Protein AF-A0A1G2R180-F1 (afdb_monomer_lite)

Foldseek 3Di:
DDLLVLLVPWQAEEEEEAQPHDPVLVLLSLLLQLLCVVVVGNYDYDYDDPPDPPPDDPPDPDDDDDDDDPPCVVFFPDWDWDDDPPDIDIDTDGDPDDADPVNVVVVSVVDDPHSAYEYEPNGDDPDPHHHSVVNLVSSLVVQLPDPQLLSNLLSVLSVAWAAFPVQLETEGEEELVSCVSSVHDPVSVVVSVVSSCVRVHLAGKYKYWYDNHPPGWIKMKIAHPDVVVVVVVCVVFPFDDDVRITIGTHNDDCVVVCCVVGRVD

Sequence (265 aa):
MTIQERVQSSQSILILVAPNAQEPEIRLAFSLLALLQKLNKQARVDYQKPPAPNQSSAIPTGKTFLVTLRGVAPWISKVHYEKDERDLKLYFSIQKGEISPQDISFQIQNQDQTDLVITTPGAIADSEAIPAQQTRDVLLQTLSQHTDPSARLLALAISKLEYSISYDLYAALLTPQDFQVSNSNAKTALRVMENLKKAFGDQTSYLLTYQTNPLSQHSGLLWSANNALILKIKHIQQGTQKGNWLLFQTAFPIYEQLRSSLLLS

Radius of gyration: 22.38 Å; chains: 1; bounding box: 61×36×58 Å

Organism: NCBI:txid1802450

pLDDT: mean 83.96, std 16.52, range [37.53, 98.5]

Structure (mmCIF, N/CA/C/O backbone):
data_AF-A0A1G2R180-F1
#
_entry.id   AF-A0A1G2R180-F1
#
loop_
_atom_site.group_PDB
_atom_site.id
_atom_site.type_symbol
_atom_site.label_atom_id
_atom_site.label_alt_id
_atom_site.label_comp_id
_atom_site.label_asym_id
_atom_site.label_entity_id
_atom_site.label_seq_id
_atom_site.pdbx_PDB_ins_code
_atom_site.Cartn_x
_atom_site.Cartn_y
_atom_site.Cartn_z
_atom_site.occupancy
_atom_site.B_iso_or_equiv
_atom_site.auth_seq_id
_atom_site.auth_comp_id
_atom_site.auth_asym_id
_atom_site.auth_atom_id
_atom_site.pdbx_PDB_model_num
ATOM 1 N N . MET A 1 1 ? 4.015 9.976 26.673 1.00 72.44 1 MET A N 1
ATOM 2 C CA . MET A 1 1 ? 4.460 9.010 25.652 1.00 72.44 1 MET A CA 1
ATOM 3 C C . MET A 1 1 ? 4.237 9.635 24.284 1.00 72.44 1 MET A C 1
ATOM 5 O O . MET A 1 1 ? 3.144 10.136 24.038 1.00 72.44 1 MET A O 1
ATOM 9 N N . THR A 1 2 ? 5.261 9.700 23.439 1.00 90.75 2 THR A N 1
ATOM 10 C CA . THR A 1 2 ? 5.162 10.269 22.084 1.00 90.75 2 THR A CA 1
ATOM 11 C C . THR A 1 2 ? 4.387 9.332 21.148 1.00 90.75 2 THR A C 1
ATOM 13 O O . THR A 1 2 ? 4.237 8.144 21.429 1.00 90.75 2 THR A O 1
ATOM 16 N N . ILE A 1 3 ? 3.895 9.835 20.008 1.00 90.19 3 ILE A N 1
ATOM 17 C CA . ILE A 1 3 ? 3.229 8.989 18.995 1.00 90.19 3 ILE A CA 1
ATOM 18 C C . ILE A 1 3 ? 4.175 7.892 18.499 1.00 90.19 3 ILE A C 1
ATOM 20 O O . ILE A 1 3 ? 3.763 6.745 18.344 1.00 90.19 3 ILE A O 1
ATOM 24 N N . GLN A 1 4 ? 5.451 8.230 18.307 1.00 91.69 4 GLN A N 1
ATOM 25 C CA . GLN A 1 4 ? 6.479 7.276 17.909 1.00 91.69 4 GLN A CA 1
ATOM 26 C C . GLN A 1 4 ? 6.619 6.135 18.917 1.00 91.69 4 GLN A C 1
ATOM 28 O O . GLN A 1 4 ? 6.553 4.974 18.519 1.00 91.69 4 GLN A O 1
ATOM 33 N N . GLU A 1 5 ? 6.746 6.448 20.207 1.00 92.12 5 GLU A N 1
ATOM 34 C CA . GLU A 1 5 ? 6.828 5.437 21.266 1.00 92.12 5 GLU A CA 1
ATOM 35 C C . GLU A 1 5 ? 5.597 4.527 21.262 1.00 92.12 5 GLU A C 1
ATOM 37 O O . GLU A 1 5 ? 5.743 3.308 21.301 1.00 92.12 5 GLU A O 1
ATOM 42 N N . ARG A 1 6 ? 4.393 5.105 21.143 1.00 92.38 6 ARG A N 1
ATOM 43 C CA . ARG A 1 6 ? 3.130 4.349 21.121 1.00 92.38 6 ARG A CA 1
ATOM 44 C C . ARG A 1 6 ? 3.058 3.384 19.939 1.00 92.38 6 ARG A C 1
ATOM 46 O O . ARG A 1 6 ? 2.708 2.220 20.114 1.00 92.38 6 ARG A O 1
ATOM 53 N N . VAL A 1 7 ? 3.402 3.840 18.735 1.00 92.94 7 VAL A N 1
ATOM 54 C CA . VAL A 1 7 ? 3.403 2.993 17.528 1.00 92.94 7 VAL A CA 1
ATOM 55 C C . VAL A 1 7 ? 4.465 1.893 17.626 1.00 92.94 7 VAL A C 1
ATOM 57 O O . VAL A 1 7 ? 4.224 0.757 17.215 1.00 92.94 7 VAL A O 1
ATOM 60 N N . GLN A 1 8 ? 5.637 2.200 18.188 1.00 91.56 8 GLN A N 1
ATOM 61 C CA . GLN A 1 8 ? 6.717 1.228 18.352 1.00 91.56 8 GLN A CA 1
ATOM 62 C C . GLN A 1 8 ? 6.374 0.143 19.380 1.00 91.56 8 GLN A C 1
ATOM 64 O O . GLN A 1 8 ? 6.625 -1.033 19.099 1.00 91.56 8 GLN A O 1
ATOM 69 N N . SER A 1 9 ? 5.769 0.506 20.515 1.00 92.75 9 SER A N 1
ATOM 70 C CA . SER A 1 9 ? 5.433 -0.426 21.600 1.00 92.75 9 SER A CA 1
ATOM 71 C C . SER A 1 9 ? 4.223 -1.320 21.308 1.00 92.75 9 SER A C 1
ATOM 73 O O . SER A 1 9 ? 4.136 -2.413 21.856 1.00 92.75 9 SER A O 1
ATOM 75 N N . SER A 1 10 ? 3.302 -0.881 20.447 1.00 93.44 10 SER A N 1
ATOM 76 C CA . SER A 1 10 ? 2.044 -1.592 20.150 1.00 93.44 10 SER A CA 1
ATOM 77 C C . SER A 1 10 ? 2.249 -2.718 19.143 1.00 93.44 10 SER A C 1
ATOM 79 O O . SER A 1 10 ? 3.010 -2.529 18.200 1.00 93.44 10 SER A O 1
ATOM 81 N N . GLN A 1 11 ? 1.579 -3.863 19.272 1.00 93.00 11 GLN A N 1
ATOM 82 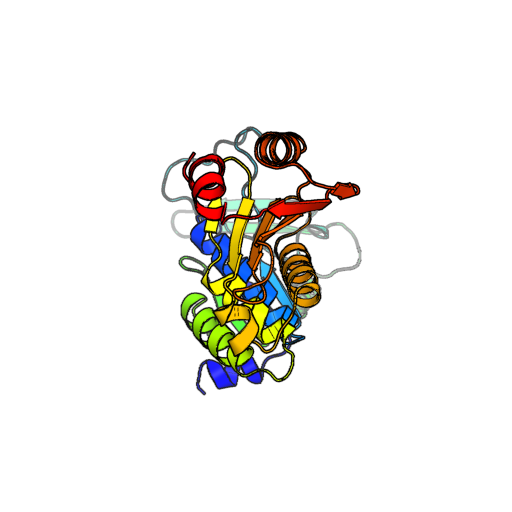C CA . GLN A 1 11 ? 1.648 -4.957 18.290 1.00 93.00 11 GLN A CA 1
ATOM 83 C C . GLN A 1 11 ? 0.344 -5.131 17.520 1.00 93.00 11 GLN A C 1
ATOM 85 O O . GLN A 1 11 ? 0.384 -5.276 16.296 1.00 93.00 11 GLN A O 1
ATOM 90 N N . SER A 1 12 ? -0.786 -5.046 18.214 1.00 93.31 12 SER A N 1
ATOM 91 C CA . SER A 1 12 ? -2.125 -5.154 17.643 1.00 93.31 12 SER A CA 1
ATOM 92 C C . SER A 1 12 ? -2.730 -3.770 17.450 1.00 93.31 12 SER A C 1
ATOM 94 O O . SER A 1 12 ? -2.928 -3.028 18.412 1.00 93.31 12 SER A O 1
ATOM 96 N N . ILE A 1 13 ? -2.995 -3.392 16.199 1.00 94.38 13 ILE A N 1
ATOM 97 C CA . ILE A 1 13 ? -3.349 -2.015 15.838 1.00 94.38 13 ILE A CA 1
ATOM 98 C C . ILE A 1 13 ? -4.633 -1.992 15.007 1.00 94.38 13 ILE A C 1
ATOM 100 O O . ILE A 1 13 ? -4.727 -2.627 13.954 1.00 94.38 13 ILE A O 1
ATOM 104 N N . LEU A 1 14 ? -5.613 -1.211 15.452 1.00 93.12 14 LEU A N 1
ATOM 105 C CA . LEU A 1 14 ? -6.868 -0.988 14.739 1.00 93.12 14 LEU A CA 1
ATOM 106 C C . LEU A 1 14 ? -6.848 0.381 14.062 1.00 93.12 14 LEU A C 1
ATOM 108 O O . LEU A 1 14 ? -6.666 1.399 14.724 1.00 93.12 14 LEU A O 1
ATOM 112 N N . ILE A 1 15 ? -7.071 0.412 12.750 1.00 94.56 15 ILE A N 1
ATOM 113 C CA . ILE A 1 15 ? -7.248 1.653 11.993 1.00 94.56 15 ILE A CA 1
ATOM 114 C C . ILE A 1 15 ? -8.742 1.847 11.749 1.00 94.56 15 ILE A C 1
ATOM 116 O O . ILE A 1 15 ? -9.345 1.097 10.986 1.00 94.56 15 ILE A O 1
ATOM 120 N N . LEU A 1 16 ? -9.335 2.848 12.388 1.00 90.31 16 LEU A N 1
ATOM 121 C CA . LEU A 1 16 ? -10.745 3.185 12.246 1.00 90.31 16 LEU A CA 1
ATOM 122 C C . LEU A 1 16 ? -10.958 4.166 11.093 1.00 90.31 16 LEU A C 1
ATOM 124 O O . LEU A 1 16 ? -10.383 5.266 11.056 1.00 90.31 16 LEU A O 1
ATOM 128 N N . VAL A 1 17 ? -11.822 3.763 10.164 1.00 88.56 17 VAL A N 1
ATOM 129 C CA . VAL A 1 17 ? -12.247 4.580 9.030 1.00 88.56 17 VAL A CA 1
ATOM 130 C C . VAL A 1 17 ? -13.661 5.093 9.267 1.00 88.56 17 VAL A C 1
ATOM 132 O O . VAL A 1 17 ? -14.535 4.343 9.697 1.00 88.56 17 VAL A O 1
ATOM 135 N N . ALA A 1 18 ? -13.889 6.384 9.020 1.00 83.88 18 ALA A N 1
ATOM 136 C CA . ALA A 1 18 ? -15.222 6.964 9.153 1.00 83.88 18 ALA A CA 1
ATOM 137 C C . ALA A 1 18 ? -16.215 6.274 8.188 1.00 83.88 18 ALA A C 1
ATOM 139 O O . ALA A 1 18 ? -15.848 6.002 7.043 1.00 83.88 18 ALA A O 1
ATOM 140 N N . PRO A 1 19 ? -17.485 6.043 8.575 1.00 75.12 19 PRO A N 1
ATOM 141 C CA . PRO A 1 19 ? -18.479 5.423 7.688 1.00 75.12 19 PRO A CA 1
ATOM 142 C C . PRO A 1 19 ? -18.717 6.179 6.370 1.00 75.12 19 PRO A C 1
ATOM 144 O O . PRO A 1 19 ? -19.093 5.588 5.363 1.00 75.12 19 PRO A O 1
ATOM 147 N N . ASN A 1 20 ? -18.498 7.494 6.375 1.00 78.44 20 ASN A N 1
ATOM 148 C CA . ASN A 1 20 ? -18.626 8.403 5.235 1.00 78.44 20 ASN A CA 1
ATOM 149 C C . ASN A 1 20 ? -17.263 8.919 4.730 1.00 78.44 20 ASN A C 1
ATOM 151 O O . ASN A 1 20 ? -17.208 9.974 4.087 1.00 78.44 20 ASN A O 1
ATOM 155 N N . ALA A 1 21 ? -16.177 8.207 5.053 1.00 82.62 21 ALA A N 1
ATOM 156 C CA . ALA A 1 21 ? -14.829 8.528 4.603 1.00 82.62 21 ALA A 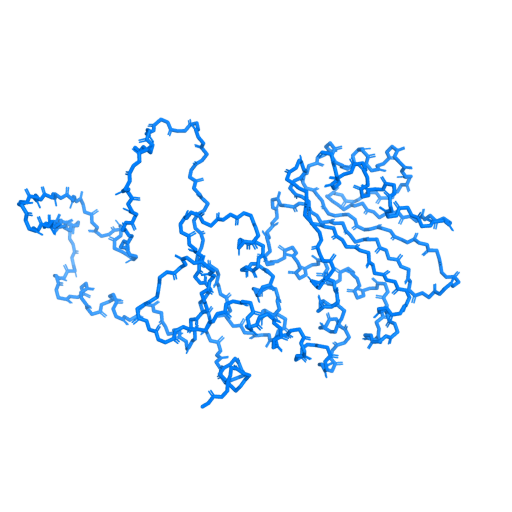CA 1
ATOM 157 C C . ALA A 1 21 ? -14.788 8.703 3.082 1.00 82.62 21 ALA A C 1
ATOM 159 O O . ALA A 1 21 ? -15.357 7.899 2.339 1.00 82.62 21 ALA A O 1
ATOM 160 N N . GLN A 1 22 ? -14.119 9.760 2.629 1.00 86.00 22 GLN A N 1
ATOM 161 C CA . GLN A 1 22 ? -13.861 9.956 1.214 1.00 86.00 22 GLN A CA 1
ATOM 162 C C . GLN A 1 22 ? -12.648 9.108 0.805 1.00 86.00 22 GLN A C 1
ATOM 164 O O . GLN A 1 22 ? -11.937 8.521 1.629 1.00 86.00 22 GLN A O 1
ATOM 169 N N . GLU A 1 23 ? -12.402 9.032 -0.502 1.00 85.25 23 GLU A N 1
ATOM 170 C CA . GLU A 1 23 ? -11.262 8.293 -1.044 1.00 85.25 23 GLU A CA 1
ATOM 171 C C . GLU A 1 23 ? -9.920 8.646 -0.363 1.00 85.25 23 GLU A C 1
ATOM 173 O O . GLU A 1 23 ? -9.185 7.729 -0.004 1.00 85.25 23 GLU A O 1
ATOM 178 N N . PRO A 1 24 ? -9.564 9.920 -0.096 1.00 90.38 24 PRO A N 1
ATOM 179 C CA . PRO A 1 24 ? -8.318 10.252 0.599 1.00 90.38 24 PRO A CA 1
ATOM 180 C C . PRO A 1 24 ? -8.150 9.597 1.976 1.00 90.38 24 PRO A C 1
ATOM 182 O O . PRO A 1 24 ? -7.051 9.134 2.289 1.00 90.38 24 PRO A O 1
ATOM 185 N N . GLU A 1 25 ? -9.204 9.521 2.788 1.00 91.06 25 GLU A N 1
ATOM 186 C CA . GLU A 1 25 ? -9.152 8.897 4.112 1.00 91.06 25 GLU A CA 1
ATOM 187 C C . GLU A 1 25 ? -9.024 7.375 4.013 1.00 91.06 25 GLU A C 1
ATOM 189 O O . GLU A 1 25 ? -8.242 6.772 4.754 1.00 91.06 25 GLU A O 1
ATOM 194 N N . ILE A 1 26 ? -9.727 6.757 3.058 1.00 89.31 26 ILE A N 1
ATOM 195 C CA . ILE A 1 26 ? -9.618 5.319 2.778 1.00 89.31 26 ILE A CA 1
ATOM 196 C C . ILE A 1 26 ? -8.182 4.988 2.348 1.00 89.31 26 ILE A C 1
ATOM 198 O O . ILE A 1 26 ? -7.541 4.098 2.913 1.00 89.31 26 ILE A O 1
ATOM 202 N N . ARG A 1 27 ? -7.620 5.767 1.413 1.00 91.31 27 ARG A N 1
ATOM 203 C CA . ARG A 1 27 ? -6.223 5.625 0.969 1.00 91.31 27 ARG A CA 1
ATOM 204 C C . ARG A 1 27 ? -5.235 5.771 2.116 1.00 91.31 27 ARG A C 1
ATOM 206 O O . ARG A 1 27 ? -4.260 5.019 2.180 1.00 91.31 27 ARG A O 1
ATOM 213 N N . LEU A 1 28 ? -5.459 6.736 3.005 1.00 95.50 28 LEU A N 1
ATOM 214 C CA . LEU A 1 28 ? -4.616 6.948 4.175 1.00 95.50 28 LEU A CA 1
ATOM 215 C C . LEU A 1 28 ? -4.630 5.712 5.085 1.00 95.50 28 LEU A C 1
ATOM 217 O O . LEU A 1 28 ? -3.564 5.248 5.485 1.00 95.50 28 LEU A O 1
ATOM 221 N N . ALA A 1 29 ? -5.802 5.131 5.346 1.00 95.62 29 ALA A N 1
ATOM 222 C CA . ALA A 1 29 ? -5.930 3.929 6.166 1.00 95.62 29 ALA A CA 1
ATOM 223 C C . ALA A 1 29 ? -5.184 2.722 5.573 1.00 95.62 29 ALA A C 1
ATOM 225 O O . ALA A 1 29 ? -4.398 2.078 6.267 1.00 95.62 29 ALA A O 1
ATOM 226 N N . PHE A 1 30 ? -5.352 2.445 4.279 1.00 94.88 30 PHE A N 1
ATOM 227 C CA . PHE A 1 30 ? -4.654 1.327 3.634 1.00 94.88 30 PHE A CA 1
ATOM 228 C C . PHE A 1 30 ? -3.150 1.575 3.448 1.00 94.88 30 PHE A C 1
ATOM 230 O O . PHE A 1 30 ? -2.348 0.643 3.536 1.00 94.88 30 PHE A O 1
ATOM 237 N N . SER A 1 31 ? -2.733 2.837 3.304 1.00 96.94 31 SER A N 1
ATOM 238 C CA . SER A 1 31 ? -1.313 3.209 3.350 1.00 96.94 31 SER A CA 1
ATOM 239 C C . SER A 1 31 ? -0.703 2.889 4.715 1.00 96.94 31 SER A C 1
ATOM 241 O O . SER A 1 31 ? 0.368 2.291 4.788 1.00 96.94 31 SER A O 1
ATOM 243 N N . LEU A 1 32 ? -1.394 3.234 5.807 1.00 97.94 32 LEU A N 1
ATOM 244 C CA . LEU A 1 32 ? -0.969 2.877 7.162 1.00 97.94 32 LEU A CA 1
ATOM 245 C C . LEU A 1 32 ? -0.903 1.363 7.346 1.00 97.94 32 LEU A C 1
ATOM 247 O O . LEU A 1 32 ? 0.082 0.868 7.889 1.00 97.94 32 LEU A O 1
A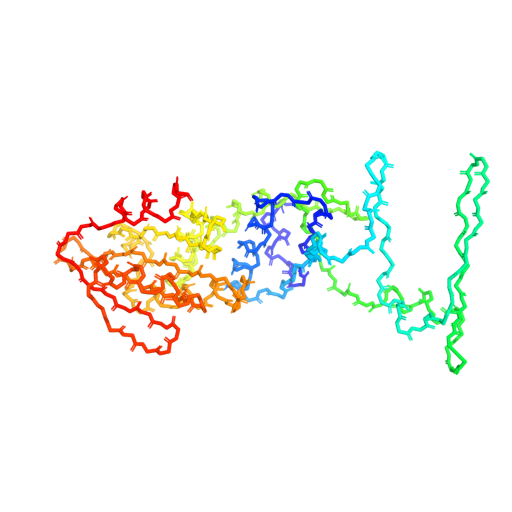TOM 251 N N . LEU A 1 33 ? -1.903 0.628 6.852 1.00 97.44 33 LEU A N 1
ATOM 252 C CA . LEU A 1 33 ? -1.915 -0.831 6.901 1.00 97.44 33 LEU A CA 1
ATOM 253 C C . LEU A 1 33 ? -0.659 -1.421 6.249 1.00 97.44 33 LEU A C 1
ATOM 255 O O . LEU A 1 33 ? 0.018 -2.238 6.870 1.00 97.44 33 LEU A O 1
ATOM 259 N N . ALA A 1 34 ? -0.306 -0.969 5.043 1.00 97.56 34 ALA A N 1
ATOM 260 C CA . ALA A 1 34 ? 0.887 -1.431 4.336 1.00 97.56 34 ALA A CA 1
ATOM 261 C C . ALA A 1 34 ? 2.183 -1.142 5.117 1.00 97.56 34 ALA A C 1
ATOM 263 O O . ALA A 1 34 ? 3.040 -2.019 5.248 1.00 97.56 34 ALA A O 1
ATOM 264 N N . LEU A 1 35 ? 2.324 0.071 5.665 1.00 98.25 35 LEU A N 1
ATOM 265 C CA . LEU A 1 35 ? 3.496 0.471 6.453 1.00 98.25 35 LEU A CA 1
ATOM 266 C C . LEU A 1 35 ? 3.607 -0.347 7.755 1.00 98.25 35 LEU A C 1
ATOM 268 O O . LEU A 1 35 ? 4.683 -0.837 8.095 1.00 98.25 35 LEU A O 1
ATOM 272 N N . LEU A 1 36 ? 2.496 -0.546 8.465 1.00 98.06 36 LEU A N 1
ATOM 273 C CA . LEU A 1 36 ? 2.450 -1.304 9.718 1.00 98.06 36 LEU A CA 1
ATOM 274 C C . LEU A 1 36 ? 2.725 -2.794 9.502 1.00 98.06 36 LEU A C 1
ATOM 276 O O . LEU A 1 36 ? 3.540 -3.379 10.216 1.00 98.06 36 LEU A O 1
ATOM 280 N N . GLN A 1 37 ? 2.119 -3.397 8.478 1.00 96.62 37 GLN A N 1
ATOM 281 C CA . GLN A 1 37 ? 2.407 -4.780 8.095 1.00 96.62 37 GLN A CA 1
ATOM 282 C C . GLN A 1 37 ? 3.880 -4.959 7.725 1.00 96.62 37 GLN A C 1
ATOM 284 O O . GLN A 1 37 ? 4.470 -5.993 8.040 1.00 96.62 37 GLN A O 1
ATOM 289 N N . LYS A 1 38 ? 4.503 -3.948 7.102 1.00 96.81 38 LYS A N 1
ATOM 290 C CA . LYS A 1 38 ? 5.930 -3.994 6.775 1.00 96.81 38 LYS A CA 1
ATOM 291 C C . LYS A 1 38 ? 6.833 -3.997 8.011 1.00 96.81 38 LYS A C 1
ATOM 293 O O . LYS A 1 38 ? 7.916 -4.575 7.959 1.00 96.81 38 LYS A O 1
ATOM 298 N N . LEU A 1 39 ? 6.369 -3.413 9.114 1.00 96.38 39 LEU A N 1
ATOM 299 C CA . LEU A 1 39 ? 6.999 -3.476 10.437 1.00 96.38 39 LEU A CA 1
ATOM 300 C C . LEU A 1 39 ? 6.602 -4.730 11.238 1.00 96.38 39 LEU A C 1
ATOM 302 O O . LEU A 1 39 ? 6.883 -4.803 12.432 1.00 96.38 39 LEU A O 1
ATOM 306 N N . ASN A 1 40 ? 5.956 -5.713 10.600 1.00 95.69 40 ASN A N 1
ATOM 307 C CA . ASN A 1 40 ? 5.446 -6.939 11.221 1.00 95.69 40 ASN A CA 1
ATOM 308 C C . ASN A 1 40 ? 4.413 -6.699 12.340 1.00 95.69 40 ASN A C 1
ATOM 310 O O . ASN A 1 40 ? 4.262 -7.540 13.223 1.00 95.69 40 ASN A O 1
ATOM 314 N N . LYS A 1 41 ? 3.690 -5.572 12.304 1.00 94.62 41 LYS A N 1
ATOM 315 C CA . LYS A 1 41 ? 2.577 -5.296 13.224 1.00 94.62 41 LYS A CA 1
ATOM 316 C C . LYS A 1 41 ? 1.310 -6.028 12.773 1.00 94.62 41 LYS A C 1
ATOM 318 O O . LYS A 1 41 ? 1.047 -6.149 11.573 1.00 94.62 41 LYS A O 1
ATOM 323 N N . GLN A 1 42 ? 0.489 -6.451 13.731 1.00 94.00 42 GLN A N 1
ATOM 324 C CA . GLN A 1 42 ? -0.843 -7.008 13.492 1.00 94.00 42 GLN A CA 1
ATOM 325 C C . GLN A 1 42 ? -1.846 -5.863 13.331 1.00 94.00 42 GLN A C 1
ATOM 327 O O . GLN A 1 42 ? -2.595 -5.517 14.241 1.00 94.00 42 GLN A O 1
ATOM 332 N N . ALA A 1 43 ? -1.807 -5.221 12.165 1.00 93.56 43 ALA A N 1
ATOM 333 C CA . ALA A 1 43 ? -2.700 -4.120 11.837 1.00 93.56 43 ALA A CA 1
ATOM 334 C C . ALA A 1 43 ? -3.903 -4.593 11.015 1.00 93.56 43 ALA A C 1
ATOM 336 O O . ALA A 1 43 ? -3.763 -5.431 10.119 1.00 93.56 43 ALA A O 1
ATOM 337 N N . ARG A 1 44 ? -5.071 -4.005 11.280 1.00 93.19 44 ARG A N 1
ATOM 338 C CA . ARG A 1 44 ? -6.287 -4.188 10.477 1.00 93.19 44 ARG A CA 1
ATOM 339 C C . ARG A 1 44 ? -7.020 -2.866 10.290 1.00 93.19 44 ARG A C 1
ATOM 341 O O . ARG A 1 44 ? -6.966 -1.989 11.152 1.00 93.19 44 ARG A O 1
ATOM 348 N N . VAL A 1 45 ? -7.697 -2.741 9.155 1.00 91.19 45 VAL A N 1
ATOM 349 C CA . VAL A 1 45 ? -8.522 -1.579 8.821 1.00 91.19 45 VAL A CA 1
ATOM 350 C C . VAL A 1 45 ? -9.974 -1.940 9.059 1.00 91.19 45 VAL A C 1
ATOM 352 O O . VAL A 1 45 ? -10.471 -2.926 8.518 1.00 91.19 45 VAL A O 1
ATOM 355 N N . ASP A 1 46 ? -10.645 -1.125 9.856 1.00 88.00 46 ASP A N 1
ATOM 356 C CA . ASP A 1 46 ? -12.081 -1.187 10.026 1.00 88.00 46 ASP A CA 1
ATOM 357 C C . ASP A 1 46 ? -12.749 -0.246 9.041 1.00 88.00 46 ASP A C 1
ATOM 359 O O . ASP A 1 46 ? -12.914 0.952 9.284 1.00 88.00 46 ASP A O 1
ATOM 363 N N . TYR A 1 47 ? -13.049 -0.804 7.878 1.00 81.62 47 TYR A N 1
ATOM 364 C CA . TYR A 1 47 ? -13.731 -0.103 6.814 1.00 81.62 47 TYR A CA 1
ATOM 365 C C . TYR A 1 47 ? -14.754 -1.038 6.192 1.00 81.62 47 TYR A C 1
ATOM 367 O O . TYR A 1 47 ? -14.416 -2.092 5.652 1.00 81.62 47 TYR A O 1
ATOM 375 N N . GLN A 1 48 ? -16.014 -0.629 6.249 1.00 63.91 48 GLN A N 1
ATOM 376 C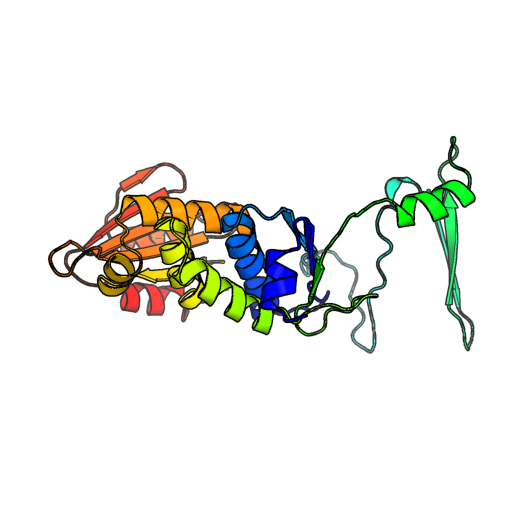 CA . GLN A 1 48 ? -17.066 -1.231 5.452 1.00 63.91 48 GLN A CA 1
ATOM 377 C C . GLN A 1 48 ? -17.324 -0.298 4.281 1.00 63.91 48 GLN A C 1
ATOM 379 O O . GLN A 1 48 ? -17.808 0.818 4.469 1.00 63.91 48 GLN A O 1
ATOM 384 N N . LYS A 1 49 ? -16.980 -0.750 3.071 1.00 59.00 49 LYS A N 1
ATOM 385 C CA . LYS A 1 49 ? -17.344 -0.027 1.854 1.00 59.00 49 LYS A CA 1
ATOM 386 C C . LYS A 1 49 ? -18.866 0.141 1.857 1.00 59.00 49 LYS A C 1
ATOM 388 O O . LYS A 1 49 ? -19.556 -0.877 1.968 1.00 59.00 49 LYS A O 1
ATOM 393 N N . PRO A 1 50 ? -19.397 1.375 1.767 1.00 50.88 50 PRO A N 1
ATOM 394 C CA . PRO A 1 50 ? -20.834 1.574 1.695 1.00 50.88 50 PRO A CA 1
ATOM 395 C C . PRO A 1 50 ? -21.400 0.719 0.555 1.00 50.88 50 PRO A C 1
ATOM 397 O O . PRO A 1 50 ? -20.754 0.628 -0.499 1.00 50.88 50 PRO A O 1
ATOM 400 N N . PRO A 1 51 ? -22.560 0.063 0.737 1.00 41.56 51 PRO A N 1
ATOM 401 C CA . PRO A 1 51 ? -23.179 -0.686 -0.345 1.00 41.56 51 PRO A CA 1
ATOM 402 C C . PRO A 1 51 ? -23.329 0.228 -1.566 1.00 41.56 51 PRO A C 1
ATOM 404 O O . PRO A 1 51 ? -23.704 1.396 -1.441 1.00 41.56 51 PRO A O 1
ATOM 407 N N . ALA A 1 52 ? -22.986 -0.294 -2.747 1.00 40.22 52 ALA A N 1
ATOM 408 C CA . ALA A 1 52 ? -23.121 0.449 -3.994 1.00 40.22 52 ALA A CA 1
ATOM 409 C C . ALA A 1 52 ? -24.567 0.976 -4.131 1.00 40.22 52 ALA A C 1
ATOM 411 O O . ALA A 1 52 ? -25.490 0.270 -3.712 1.00 40.22 52 ALA A O 1
ATOM 412 N N . PRO A 1 53 ? -24.797 2.146 -4.762 1.00 42.84 53 PRO A N 1
ATOM 413 C CA . PRO A 1 53 ? -26.122 2.776 -4.855 1.00 42.84 53 PRO A CA 1
ATOM 414 C C . PRO A 1 53 ? -27.238 1.935 -5.515 1.00 42.84 53 PRO A C 1
ATOM 416 O O . PRO A 1 53 ? -28.365 2.404 -5.626 1.00 42.84 53 PRO A O 1
ATOM 419 N N . ASN A 1 54 ? -26.963 0.697 -5.934 1.00 39.03 54 ASN A N 1
ATOM 420 C CA . ASN A 1 54 ? -27.892 -0.180 -6.642 1.00 39.03 54 ASN A CA 1
ATOM 421 C C . ASN A 1 54 ? -28.521 -1.285 -5.779 1.00 39.03 54 ASN A C 1
ATOM 423 O O . ASN A 1 54 ? -29.145 -2.195 -6.322 1.00 39.03 54 ASN A O 1
ATOM 427 N N . GLN A 1 55 ? -28.425 -1.216 -4.451 1.00 39.56 55 GLN A N 1
ATOM 428 C CA . GLN A 1 55 ? -29.358 -1.942 -3.588 1.00 39.56 55 GLN A CA 1
ATOM 429 C C . GLN A 1 55 ? -30.273 -0.932 -2.909 1.00 39.56 55 GLN A C 1
ATOM 431 O O . GLN A 1 55 ? -29.880 -0.216 -1.996 1.00 39.56 55 GLN A O 1
ATOM 436 N N . SER A 1 56 ? -31.492 -0.859 -3.440 1.00 43.94 56 SER A N 1
ATOM 437 C CA . SER A 1 56 ? -32.620 -0.081 -2.943 1.00 43.94 56 SER A CA 1
ATOM 438 C C . SER A 1 56 ? -32.774 -0.201 -1.425 1.00 43.94 56 SER A C 1
ATOM 440 O O . SER A 1 56 ? -33.429 -1.101 -0.905 1.00 43.94 56 SER A O 1
ATOM 442 N N . SER A 1 57 ? -32.199 0.756 -0.718 1.00 37.53 57 SER A N 1
ATOM 443 C CA . SER A 1 57 ? -32.672 1.301 0.547 1.00 37.53 57 SER A CA 1
ATOM 444 C C . SER A 1 57 ? -32.109 2.709 0.564 1.00 37.53 57 SER A C 1
ATOM 446 O O . SER A 1 57 ? -30.927 2.897 0.835 1.00 37.53 57 SER A O 1
ATOM 448 N N . ALA A 1 58 ? -32.913 3.679 0.129 1.00 39.41 58 ALA A N 1
ATOM 449 C CA . ALA A 1 58 ? -32.516 5.078 0.105 1.00 39.41 58 ALA A CA 1
ATOM 450 C C . ALA A 1 58 ? -31.883 5.442 1.455 1.00 39.41 58 ALA A C 1
ATOM 452 O O . ALA A 1 58 ? -32.555 5.377 2.483 1.00 39.41 58 ALA A O 1
ATOM 453 N N . ILE A 1 59 ? -30.592 5.790 1.460 1.00 46.16 59 ILE A N 1
ATOM 454 C CA . ILE A 1 59 ? -29.975 6.438 2.616 1.00 46.16 59 ILE A CA 1
ATOM 455 C C . ILE A 1 59 ? -30.714 7.775 2.743 1.00 46.16 59 ILE A C 1
ATOM 457 O O . ILE A 1 59 ? -30.632 8.579 1.809 1.00 46.16 59 ILE A O 1
ATOM 461 N N . PRO A 1 60 ? -31.483 8.024 3.818 1.00 43.78 60 PRO A N 1
ATOM 462 C CA . PRO A 1 60 ? -32.225 9.265 3.931 1.00 43.78 60 PRO A CA 1
ATOM 463 C C . PRO A 1 60 ? -31.225 10.417 4.012 1.00 43.78 60 PRO A C 1
ATOM 465 O O . PRO A 1 60 ? -30.372 10.474 4.899 1.00 43.78 60 PRO A O 1
ATOM 468 N N . THR A 1 61 ? -31.309 11.343 3.065 1.00 49.47 61 THR A N 1
ATOM 469 C CA . THR A 1 61 ? -30.599 12.616 3.133 1.00 49.47 61 THR A CA 1
ATOM 470 C C . THR A 1 61 ? -31.078 13.406 4.351 1.00 49.47 61 THR A C 1
ATOM 472 O O . THR A 1 61 ? -32.256 13.745 4.448 1.00 49.47 61 THR A O 1
ATOM 475 N N . GLY A 1 62 ? -30.141 13.724 5.250 1.00 43.56 62 GLY A N 1
ATOM 476 C CA . GLY A 1 62 ? -30.327 14.594 6.417 1.00 43.56 62 GLY A CA 1
ATOM 477 C C . GLY A 1 62 ? -29.953 13.914 7.738 1.00 43.56 62 GLY A C 1
ATOM 478 O O . GLY A 1 62 ? -30.406 12.805 7.984 1.00 43.56 62 GLY A O 1
ATOM 479 N N . LYS A 1 63 ? -29.119 14.583 8.563 1.00 52.28 63 LYS A N 1
ATOM 480 C CA . LYS A 1 63 ? -28.731 14.279 9.972 1.00 52.28 63 LYS A CA 1
ATOM 481 C C . LYS A 1 63 ? -28.816 12.802 10.416 1.00 52.28 63 LYS A C 1
ATOM 483 O O . LYS A 1 63 ? -29.254 12.510 11.524 1.00 52.28 63 LYS A O 1
ATOM 488 N N . THR A 1 64 ? -28.396 11.876 9.563 1.00 50.06 64 THR A N 1
ATOM 489 C CA . THR A 1 64 ? -28.446 10.437 9.826 1.00 50.06 64 THR A CA 1
ATOM 490 C C . THR A 1 64 ? -27.032 9.979 10.152 1.00 50.06 64 THR A C 1
ATOM 492 O O . THR A 1 64 ? -26.095 10.320 9.432 1.00 50.06 64 THR A O 1
ATOM 495 N N . PHE A 1 65 ? -26.866 9.239 11.244 1.00 48.06 65 PHE A N 1
ATOM 496 C CA . PHE A 1 65 ? -25.599 8.637 11.653 1.00 48.06 65 PHE A CA 1
ATOM 497 C C . PHE A 1 65 ? -25.785 7.126 11.806 1.00 48.06 65 PHE A C 1
ATOM 499 O O . PHE A 1 65 ? -26.853 6.660 12.202 1.00 48.06 65 PHE A O 1
ATOM 506 N N . LEU A 1 66 ? -24.759 6.358 11.446 1.00 49.59 66 LEU A N 1
ATOM 507 C CA . LEU A 1 66 ? -24.766 4.901 11.534 1.00 49.59 66 LEU A CA 1
ATOM 508 C C . LEU A 1 66 ? -24.304 4.466 12.929 1.00 49.59 66 LEU A C 1
ATOM 510 O O . LEU A 1 66 ? -23.243 4.887 13.383 1.00 49.59 66 LEU A O 1
ATOM 514 N N . VAL A 1 67 ? -25.062 3.578 13.571 1.00 62.34 67 VAL A N 1
ATOM 515 C CA . VAL A 1 67 ? -24.657 2.888 14.805 1.00 62.34 67 VAL A CA 1
ATOM 516 C C . VAL A 1 67 ? -24.404 1.423 14.462 1.00 62.34 67 VAL A C 1
ATOM 518 O O . VAL A 1 67 ? -25.291 0.753 13.939 1.00 62.34 67 VAL A O 1
ATOM 521 N N . THR A 1 68 ? -23.195 0.926 14.736 1.00 54.38 68 THR A N 1
ATOM 522 C CA . THR A 1 68 ? -22.799 -0.464 14.447 1.00 54.38 68 THR A CA 1
ATOM 523 C C . THR A 1 68 ? -22.493 -1.203 15.743 1.00 54.38 68 THR A C 1
ATOM 525 O O . THR A 1 68 ? -21.631 -0.775 16.504 1.00 54.38 68 THR A O 1
ATOM 528 N N . LEU A 1 69 ? -23.156 -2.339 15.971 1.00 66.44 69 LEU A N 1
ATOM 529 C CA . LEU A 1 69 ? -22.853 -3.251 17.076 1.00 66.44 69 LEU A CA 1
ATOM 530 C C . LEU A 1 69 ? -22.058 -4.442 16.538 1.00 66.44 69 LEU A C 1
ATOM 532 O O . LEU A 1 69 ? -22.560 -5.217 15.722 1.00 66.44 69 LEU A O 1
ATOM 536 N N . ARG A 1 70 ? -20.797 -4.567 16.958 1.00 58.31 70 ARG A N 1
ATOM 537 C CA . ARG A 1 70 ? -19.868 -5.583 16.441 1.00 58.31 70 ARG A CA 1
ATOM 538 C C . ARG A 1 70 ? -19.972 -6.895 17.204 1.00 58.31 70 ARG A C 1
ATOM 540 O O . ARG A 1 70 ? -20.334 -6.914 18.374 1.00 58.31 70 ARG A O 1
ATOM 547 N N . GLY A 1 71 ? -19.681 -7.995 16.514 1.00 60.69 71 GLY A N 1
ATOM 548 C CA . GLY A 1 71 ? -19.683 -9.348 17.080 1.00 60.69 71 GLY A CA 1
ATOM 549 C C . GLY A 1 71 ? -21.076 -9.943 17.289 1.00 60.69 71 GLY A C 1
ATOM 550 O O . GLY A 1 71 ? -21.230 -11.144 17.159 1.00 60.69 71 GLY A O 1
ATOM 551 N N . VAL A 1 72 ? -22.110 -9.123 17.504 1.00 73.69 72 VAL A N 1
ATOM 552 C CA . VAL A 1 72 ? -23.423 -9.598 17.973 1.00 73.69 72 VAL A CA 1
ATOM 553 C C . VAL A 1 72 ? -24.352 -10.192 16.914 1.00 73.69 72 VAL A C 1
ATOM 555 O O . VAL A 1 72 ? -25.278 -10.930 17.252 1.00 73.69 72 VAL A O 1
ATOM 558 N N . ALA A 1 73 ? -24.121 -9.898 15.633 1.00 72.75 73 ALA A N 1
ATOM 559 C CA . ALA A 1 73 ? -25.027 -10.281 14.548 1.00 72.75 73 ALA A CA 1
ATOM 560 C C . ALA A 1 73 ? -25.340 -11.794 14.463 1.00 72.75 73 ALA A C 1
ATOM 562 O O . ALA A 1 73 ? -26.512 -12.123 14.288 1.00 72.75 73 ALA A O 1
ATOM 563 N N . PRO A 1 74 ? -24.378 -12.727 14.634 1.00 74.81 74 PRO A N 1
ATOM 564 C CA . PRO A 1 74 ? -24.659 -14.164 14.592 1.00 74.81 74 PRO A CA 1
ATOM 565 C C . PRO A 1 74 ? -25.591 -14.654 15.706 1.00 74.81 74 PRO A C 1
ATOM 567 O O . PRO A 1 74 ? -26.195 -15.712 15.562 1.00 74.81 74 PRO A O 1
ATOM 570 N N . TRP A 1 75 ? -25.713 -13.908 16.809 1.00 76.69 75 TRP A N 1
ATOM 571 C CA . TRP A 1 75 ? -26.464 -14.325 17.998 1.00 76.69 75 TRP A CA 1
ATOM 572 C C . TRP A 1 75 ? -27.833 -13.661 18.100 1.00 76.69 75 TRP A C 1
ATOM 574 O O . TRP A 1 75 ? -28.690 -14.137 18.841 1.00 76.69 75 TRP A O 1
ATOM 584 N N . ILE A 1 76 ? -28.062 -12.576 17.360 1.00 79.81 76 ILE A N 1
ATOM 585 C CA . ILE A 1 76 ? -29.322 -11.837 17.380 1.00 79.81 76 ILE A CA 1
ATOM 586 C C . ILE A 1 76 ? -30.309 -12.491 16.410 1.00 79.81 76 ILE A C 1
ATOM 588 O O . ILE A 1 76 ? -30.063 -12.605 15.213 1.00 79.81 76 ILE A O 1
ATOM 592 N N . SER A 1 77 ? -31.460 -12.902 16.932 1.00 83.75 77 SER A N 1
ATOM 593 C CA . SER A 1 77 ? -32.588 -13.416 16.153 1.00 83.75 77 SER A CA 1
ATOM 594 C C . SER A 1 77 ? -33.571 -12.316 15.753 1.00 83.75 77 SER A C 1
ATOM 596 O O . SER A 1 77 ? -34.202 -12.401 14.700 1.00 83.75 77 SER A O 1
ATOM 598 N N . LYS A 1 78 ? -33.718 -11.275 16.583 1.00 83.25 78 LYS A N 1
ATOM 599 C CA . LYS A 1 78 ? -34.644 -10.166 16.332 1.00 83.25 78 LYS A CA 1
ATOM 600 C C . LYS A 1 78 ? -34.148 -8.878 16.972 1.00 83.25 78 LYS A C 1
ATOM 602 O O . LYS A 1 78 ? -33.655 -8.896 18.096 1.00 83.25 78 LYS A O 1
ATOM 607 N N . VAL A 1 79 ? -34.348 -7.762 16.278 1.00 84.38 79 VAL A N 1
ATOM 608 C CA . VAL A 1 79 ? -34.141 -6.413 16.813 1.00 84.38 79 VAL A CA 1
ATOM 609 C C . VAL A 1 79 ? -35.487 -5.701 16.850 1.00 84.38 79 VAL A C 1
ATOM 611 O O . VAL A 1 79 ? -36.243 -5.740 15.880 1.00 84.38 79 VAL A O 1
ATOM 614 N N . HIS A 1 80 ? -35.797 -5.069 17.973 1.00 80.75 80 HIS A N 1
ATOM 615 C CA . HIS A 1 80 ? -36.926 -4.160 18.127 1.00 80.75 80 HIS A CA 1
ATOM 616 C C . HIS A 1 80 ? -36.408 -2.830 18.670 1.00 80.75 80 HIS A C 1
ATOM 618 O O . HIS A 1 80 ? -35.410 -2.809 19.384 1.00 80.75 80 HIS A O 1
ATOM 624 N N . TYR A 1 81 ? -37.056 -1.724 18.324 1.00 86.25 81 TYR A N 1
ATOM 625 C CA . TYR A 1 81 ? -36.692 -0.425 18.865 1.00 86.25 81 TYR A CA 1
ATOM 626 C C . TYR A 1 81 ? -37.927 0.341 19.313 1.00 86.25 81 TYR A C 1
ATOM 628 O O . TYR A 1 81 ? -38.994 0.232 18.709 1.00 86.25 81 TYR A O 1
ATOM 636 N N . GLU A 1 82 ? -37.737 1.144 20.348 1.00 84.38 82 GLU A N 1
ATOM 637 C CA . GLU A 1 82 ? -38.698 2.119 20.835 1.00 84.38 82 GLU A CA 1
ATOM 638 C C . GLU A 1 82 ? -37.992 3.474 20.881 1.00 84.38 82 GLU A C 1
ATOM 640 O O . GLU A 1 82 ? -36.850 3.569 21.328 1.00 84.38 82 GLU A O 1
ATOM 645 N N . LYS A 1 83 ? -38.645 4.518 20.377 1.00 88.00 83 LYS A N 1
ATOM 646 C CA . LYS A 1 83 ? -38.122 5.882 20.412 1.00 88.00 83 LYS A CA 1
ATOM 647 C C . LYS A 1 83 ? -39.138 6.773 21.105 1.00 88.00 83 LYS A C 1
ATOM 649 O O . LYS A 1 83 ? -40.294 6.797 20.689 1.00 88.00 83 LYS A O 1
ATOM 654 N N . ASP A 1 84 ? -38.681 7.534 22.087 1.00 88.88 84 ASP A N 1
ATOM 655 C CA . ASP A 1 84 ? -39.443 8.622 22.689 1.00 88.88 84 ASP A CA 1
ATOM 656 C C . ASP A 1 84 ? -38.775 9.983 22.401 1.00 88.88 84 ASP A C 1
ATOM 658 O O . ASP A 1 84 ? -37.920 10.104 21.515 1.00 88.88 84 ASP A O 1
ATOM 662 N N . GLU A 1 85 ? -39.228 11.045 23.070 1.00 77.31 85 GLU A N 1
ATOM 663 C CA . GLU A 1 85 ? -38.709 12.403 22.864 1.00 77.31 85 GLU A CA 1
ATOM 664 C C . GLU A 1 85 ? -37.236 12.562 23.270 1.00 77.31 85 GLU A C 1
ATOM 666 O O . GLU A 1 85 ? -36.568 13.478 22.785 1.00 77.31 85 GLU A O 1
ATOM 671 N N . ARG A 1 86 ? -36.729 11.698 24.157 1.00 80.25 86 ARG A N 1
ATOM 672 C CA . ARG A 1 86 ? -35.385 11.793 24.743 1.00 80.25 86 ARG A CA 1
ATOM 673 C C . ARG A 1 86 ? -34.499 10.615 24.365 1.00 80.25 86 ARG A C 1
ATOM 675 O O . ARG A 1 86 ? -33.321 10.824 24.085 1.00 80.25 86 ARG A O 1
ATOM 682 N N . ASP A 1 87 ? -35.067 9.417 24.306 1.00 75.88 87 ASP A N 1
ATOM 683 C CA . ASP A 1 87 ? -34.325 8.168 24.269 1.00 75.88 87 ASP A CA 1
ATOM 684 C C . ASP A 1 87 ? -34.673 7.301 23.049 1.00 75.88 87 ASP A C 1
ATOM 686 O O . ASP A 1 87 ? -35.796 7.275 22.536 1.00 75.88 87 ASP A O 1
ATOM 690 N N . LEU A 1 88 ? -33.675 6.536 22.599 1.00 81.00 88 LEU A N 1
ATOM 691 C CA . LEU A 1 88 ? -33.828 5.417 21.672 1.00 81.00 88 LEU A CA 1
ATOM 692 C C . LEU A 1 88 ? -33.440 4.135 22.412 1.00 81.00 88 LEU A C 1
ATOM 694 O O . LEU A 1 88 ? -32.288 3.963 22.806 1.00 81.00 88 LEU A O 1
ATOM 698 N N . LYS A 1 89 ? -34.393 3.220 22.569 1.00 79.88 89 LYS A N 1
ATOM 699 C CA . LYS A 1 89 ? -34.200 1.916 23.206 1.00 79.88 89 LYS A CA 1
ATOM 700 C C . LYS A 1 89 ? -34.132 0.842 22.133 1.00 79.88 89 LYS A C 1
ATOM 702 O O . LYS A 1 89 ? -35.016 0.757 21.285 1.00 79.88 89 LYS A O 1
ATOM 707 N N . LEU A 1 90 ? -33.090 0.016 22.176 1.00 82.62 90 LEU A N 1
ATOM 708 C CA . LEU A 1 90 ? -32.902 -1.125 21.282 1.00 82.62 90 LEU A CA 1
ATOM 709 C C . LEU A 1 90 ? -33.029 -2.421 22.087 1.00 82.62 90 LEU A C 1
ATOM 711 O O . LEU A 1 90 ? -32.299 -2.640 23.051 1.00 82.62 90 LEU A O 1
ATOM 715 N N . TYR A 1 91 ? -33.950 -3.283 21.676 1.00 77.56 91 TYR A N 1
ATOM 716 C CA . TYR A 1 91 ? -34.200 -4.596 22.253 1.00 77.56 91 TYR A CA 1
ATOM 717 C C . TYR A 1 91 ? -33.664 -5.673 21.313 1.00 77.56 91 TYR A C 1
ATOM 719 O O . TYR A 1 91 ? -34.082 -5.765 20.156 1.00 77.56 91 TYR A O 1
ATOM 727 N N . PHE A 1 92 ? -32.780 -6.524 21.824 1.00 81.50 92 PHE A N 1
ATOM 728 C CA . PHE A 1 92 ? -32.202 -7.642 21.083 1.00 81.50 92 PHE A CA 1
ATOM 729 C C . PHE A 1 92 ? -32.762 -8.955 21.620 1.00 81.50 92 PHE A C 1
ATOM 731 O O . PHE A 1 92 ? -32.671 -9.243 22.809 1.00 81.50 92 PHE A O 1
ATOM 738 N N . SER A 1 93 ? -33.352 -9.760 20.742 1.00 80.06 93 SER A N 1
ATOM 739 C CA . SER A 1 93 ? -33.679 -11.156 21.031 1.00 80.06 93 SER A CA 1
ATOM 740 C C . SER A 1 93 ? -32.543 -12.035 20.533 1.00 80.06 93 SER A C 1
ATOM 742 O O . SER A 1 93 ? -32.055 -11.831 19.423 1.00 80.06 93 SER A O 1
ATOM 744 N N . ILE A 1 94 ? -32.141 -13.017 21.332 1.00 81.00 94 ILE A N 1
ATOM 745 C CA . ILE A 1 94 ? -31.072 -13.962 20.995 1.00 81.00 94 ILE A CA 1
ATOM 746 C C . ILE A 1 94 ? -31.629 -15.213 20.302 1.00 81.00 94 ILE A C 1
ATOM 748 O O . ILE A 1 94 ? -32.818 -15.526 20.421 1.00 81.00 94 ILE A O 1
ATOM 752 N N . GLN A 1 95 ? -30.807 -15.917 19.526 1.00 74.12 95 GLN A N 1
ATOM 753 C CA . GLN A 1 95 ? -31.143 -17.249 19.015 1.00 74.12 95 GLN A CA 1
ATOM 754 C C . GLN A 1 95 ? -31.233 -18.238 20.196 1.00 74.12 95 GLN A C 1
ATOM 756 O O . GLN A 1 95 ? -30.476 -18.133 21.157 1.00 74.12 95 GLN A O 1
ATOM 761 N N . LYS A 1 96 ? -32.194 -19.173 20.179 1.00 56.72 96 LYS A N 1
ATOM 762 C CA . LYS A 1 96 ? -32.366 -20.152 21.271 1.00 56.72 96 LYS A CA 1
ATOM 763 C C . LYS A 1 96 ? -31.179 -21.130 21.304 1.00 56.72 96 LYS A C 1
ATOM 765 O O . LYS A 1 96 ? -31.123 -22.021 20.464 1.00 56.72 96 LYS A O 1
ATOM 770 N N . GLY A 1 97 ? -30.296 -20.989 22.295 1.00 57.78 97 GLY A N 1
ATOM 771 C CA . GLY A 1 97 ? -29.202 -21.924 22.596 1.00 57.78 97 GLY A CA 1
ATOM 772 C C . GLY A 1 97 ? -28.055 -21.280 23.392 1.00 57.78 97 GLY A C 1
ATOM 773 O O . GLY A 1 97 ? -27.564 -20.230 23.001 1.00 57.78 97 GLY A O 1
ATOM 774 N N . GLU A 1 98 ? -27.690 -21.915 24.514 1.00 53.62 98 GLU A N 1
ATOM 775 C CA . GLU A 1 98 ? -26.464 -21.830 25.353 1.00 53.62 98 GLU A CA 1
ATOM 776 C C . GLU A 1 98 ? -25.780 -20.495 25.719 1.00 53.62 98 GLU A C 1
ATOM 778 O O . GLU A 1 98 ? -24.762 -20.537 26.401 1.00 53.62 98 GLU A O 1
ATOM 783 N N . ILE A 1 99 ? -26.302 -19.319 25.374 1.00 54.59 99 ILE A N 1
ATOM 784 C CA . ILE A 1 99 ? -25.646 -18.052 25.749 1.00 54.59 99 ILE A CA 1
ATOM 785 C C . ILE A 1 99 ? -26.587 -17.221 26.620 1.00 54.59 99 ILE A C 1
ATOM 787 O O . ILE A 1 99 ? -27.671 -16.825 26.182 1.00 54.59 99 ILE A O 1
ATOM 791 N N . SER A 1 100 ? -26.196 -16.965 27.872 1.00 58.22 100 SER A N 1
ATOM 792 C CA . SER A 1 100 ? -26.954 -16.074 28.748 1.00 58.22 100 SER A CA 1
ATOM 793 C C . SER A 1 100 ? -26.707 -14.607 28.352 1.00 58.22 100 SER A C 1
ATOM 795 O O . SER A 1 100 ? -25.631 -14.269 27.855 1.00 58.22 100 SER A O 1
ATOM 797 N N . PRO A 1 101 ? -27.653 -13.680 28.595 1.00 54.69 101 PRO A N 1
ATOM 798 C CA . PRO A 1 101 ? -27.443 -12.248 28.342 1.00 54.69 101 PRO A CA 1
ATOM 799 C C . PRO A 1 101 ? -26.201 -11.666 29.041 1.00 54.69 101 PRO A C 1
ATOM 801 O O . PRO A 1 101 ? -25.643 -10.671 28.583 1.00 54.69 101 PRO A O 1
ATOM 804 N N . GLN A 1 102 ? -25.756 -12.295 30.134 1.00 56.44 102 GLN A N 1
ATOM 805 C CA . GLN A 1 102 ? -24.548 -11.915 30.866 1.00 56.44 102 GLN A CA 1
ATOM 806 C C . GLN A 1 102 ? -23.281 -12.318 30.093 1.00 56.44 102 GLN A C 1
ATOM 808 O O . GLN A 1 102 ? -22.358 -11.512 29.997 1.00 56.44 102 GLN A O 1
ATOM 813 N N . ASP A 1 103 ? -23.267 -13.478 29.434 1.00 51.34 103 ASP A N 1
ATOM 814 C CA . ASP A 1 103 ? -22.128 -13.946 28.625 1.00 51.34 103 ASP A CA 1
ATOM 815 C C . ASP A 1 103 ? -21.854 -13.035 27.421 1.00 51.34 103 ASP A C 1
ATOM 817 O O . ASP A 1 103 ? -20.703 -12.817 27.051 1.00 51.34 103 ASP A O 1
ATOM 821 N N . ILE A 1 104 ? -22.899 -12.418 26.862 1.00 50.12 104 ILE A N 1
ATOM 822 C CA . ILE A 1 104 ? -22.780 -11.447 25.765 1.00 50.12 104 ILE A CA 1
ATOM 823 C C . ILE A 1 104 ? -22.063 -10.179 26.247 1.00 50.12 104 ILE A C 1
ATOM 825 O O . ILE A 1 104 ? -21.182 -9.670 25.557 1.00 50.12 104 ILE A O 1
ATOM 829 N N . SER A 1 105 ? -22.369 -9.694 27.456 1.00 48.12 105 SER A N 1
ATOM 830 C CA . SER A 1 105 ? -21.708 -8.506 28.019 1.00 48.12 105 SER A CA 1
ATOM 831 C C . SER A 1 105 ? -20.209 -8.719 28.289 1.00 48.12 105 SER A C 1
ATOM 833 O O . SER A 1 105 ? -19.414 -7.807 28.062 1.00 48.12 105 SER A O 1
ATOM 835 N N . PHE A 1 106 ? -19.807 -9.937 28.677 1.00 37.66 106 PHE A N 1
ATOM 836 C CA . PHE A 1 106 ? -18.406 -10.311 28.914 1.00 37.66 106 PHE A CA 1
ATOM 837 C C . PHE A 1 106 ? -17.644 -10.701 27.636 1.00 37.66 106 PHE A C 1
ATOM 839 O O . PHE A 1 106 ? -16.432 -10.495 27.556 1.00 37.66 106 PHE A O 1
ATOM 846 N N . GLN A 1 107 ? -18.321 -11.239 26.616 1.00 39.34 107 GLN A N 1
ATOM 847 C CA . GLN A 1 107 ? -17.693 -11.578 25.333 1.00 39.34 107 GLN A CA 1
ATOM 848 C C . GLN A 1 107 ? -17.477 -10.351 24.440 1.00 39.34 107 GLN A C 1
ATOM 850 O O . GLN A 1 107 ? -16.461 -10.292 23.749 1.00 39.34 107 GLN A O 1
ATOM 855 N N . ILE A 1 108 ? -18.344 -9.333 24.519 1.00 46.62 108 ILE A N 1
ATOM 856 C CA . ILE A 1 108 ? -18.122 -8.039 23.847 1.00 46.62 108 ILE A CA 1
ATOM 857 C C . ILE A 1 108 ? -16.854 -7.346 24.384 1.00 46.62 108 ILE A C 1
ATOM 859 O O . ILE A 1 108 ? -16.170 -6.656 23.634 1.00 46.62 108 ILE A O 1
ATOM 863 N N . GLN A 1 109 ? -16.484 -7.577 25.649 1.00 42.69 109 GLN A N 1
ATOM 864 C CA . GLN A 1 109 ? -15.245 -7.044 26.234 1.00 42.69 109 GLN A CA 1
ATOM 865 C C . GLN A 1 109 ? -13.981 -7.821 25.833 1.00 42.69 109 GLN A C 1
ATOM 867 O O . GLN A 1 109 ? -12.885 -7.274 25.915 1.00 42.69 109 GLN A O 1
ATOM 872 N N . ASN A 1 110 ? -14.104 -9.077 25.390 1.00 38.38 110 ASN A N 1
ATOM 873 C CA . ASN A 1 110 ? -12.961 -9.976 25.190 1.00 38.38 110 ASN A CA 1
ATOM 874 C C . ASN A 1 110 ? -12.522 -10.155 23.732 1.00 38.38 110 ASN A C 1
ATOM 876 O O . ASN A 1 110 ? -11.628 -10.962 23.474 1.00 38.38 110 ASN A O 1
ATOM 880 N N . GLN A 1 111 ? -13.118 -9.441 22.773 1.00 45.09 111 GLN A N 1
ATOM 881 C CA . GLN A 1 111 ? -12.896 -9.763 21.363 1.00 45.09 111 GLN A CA 1
ATOM 882 C C . GLN A 1 111 ? -11.844 -8.969 20.603 1.00 45.09 111 GLN A C 1
ATOM 884 O O . GLN A 1 111 ? -11.586 -9.347 19.472 1.00 45.09 111 GLN A O 1
ATOM 889 N N . ASP A 1 112 ? -11.144 -7.994 21.183 1.00 56.03 112 ASP A N 1
ATOM 890 C CA . ASP A 1 112 ? -9.993 -7.400 20.498 1.00 56.03 112 ASP A CA 1
ATOM 891 C C . ASP A 1 112 ? -8.963 -6.856 21.490 1.00 56.03 112 ASP A C 1
ATOM 893 O O . ASP A 1 112 ? -9.098 -5.738 21.985 1.00 56.03 112 ASP A O 1
ATOM 897 N N . GLN A 1 113 ? -7.890 -7.614 21.742 1.00 67.31 113 GLN A N 1
ATOM 898 C CA . GLN A 1 113 ? -6.660 -7.077 22.340 1.00 67.31 113 GLN A CA 1
ATOM 899 C C . GLN A 1 113 ? -6.007 -6.113 21.337 1.00 67.31 113 GLN A C 1
ATOM 901 O O . GLN A 1 113 ? -5.051 -6.453 20.647 1.00 67.31 113 GLN A O 1
ATOM 906 N N . THR A 1 114 ? -6.604 -4.935 21.174 1.00 80.50 114 THR A N 1
ATOM 907 C CA . THR A 1 114 ? -6.054 -3.828 20.397 1.00 80.50 114 THR A CA 1
ATOM 908 C C . THR A 1 114 ? -5.234 -2.964 21.342 1.00 80.50 114 THR A C 1
ATOM 910 O O . THR A 1 114 ? -5.781 -2.358 22.258 1.00 80.50 114 THR A O 1
ATOM 913 N N . ASP A 1 115 ? -3.932 -2.877 21.092 1.00 88.56 115 ASP A N 1
ATOM 914 C CA . ASP A 1 115 ? -3.011 -2.066 21.893 1.00 88.56 115 ASP A CA 1
ATOM 915 C C . ASP A 1 115 ? -3.103 -0.582 21.510 1.00 88.56 115 ASP A C 1
ATOM 917 O O . ASP A 1 115 ? -2.838 0.311 22.317 1.00 88.56 115 ASP A O 1
ATOM 921 N N . LEU A 1 116 ? -3.454 -0.310 20.247 1.00 90.94 116 LEU A N 1
ATOM 922 C CA . LEU A 1 116 ? -3.488 1.036 19.693 1.00 90.94 116 LEU A CA 1
ATOM 923 C C . LEU A 1 116 ? -4.594 1.209 18.660 1.00 90.94 116 LEU A C 1
ATOM 925 O O . LEU A 1 116 ? -4.712 0.442 17.704 1.00 90.94 116 LEU A O 1
ATOM 929 N N . VAL A 1 117 ? -5.342 2.297 18.818 1.00 91.75 117 VAL A N 1
ATOM 930 C CA . VAL A 1 117 ? -6.345 2.750 17.858 1.00 91.75 117 VAL A CA 1
ATOM 931 C C . VAL A 1 117 ? -5.808 3.962 17.099 1.00 91.75 117 VAL A C 1
ATOM 933 O O . VAL A 1 117 ? -5.355 4.940 17.697 1.00 91.75 117 VAL A O 1
ATOM 936 N N . ILE A 1 118 ? -5.869 3.899 15.772 1.00 93.75 118 ILE A N 1
ATOM 937 C CA . ILE A 1 118 ? -5.565 5.001 14.860 1.00 93.75 118 ILE A CA 1
ATOM 938 C C . ILE A 1 118 ? -6.868 5.442 14.198 1.00 93.75 118 ILE A C 1
ATOM 940 O O . ILE A 1 118 ? -7.601 4.602 13.683 1.00 93.75 118 ILE A O 1
ATOM 944 N N . THR A 1 119 ? -7.150 6.741 14.156 1.00 92.44 119 THR A N 1
ATOM 945 C CA . THR A 1 119 ? -8.379 7.277 13.552 1.00 92.44 119 THR A CA 1
ATOM 946 C C . THR A 1 119 ? -8.086 8.122 12.323 1.00 92.44 119 THR A C 1
ATOM 948 O O . THR A 1 119 ? -7.248 9.028 12.330 1.00 92.44 119 THR A O 1
ATOM 951 N N . THR A 1 120 ? -8.801 7.838 11.238 1.00 90.62 120 THR A N 1
ATOM 952 C CA . THR A 1 120 ? -8.906 8.766 10.102 1.00 90.62 120 THR A CA 1
ATOM 953 C C . THR A 1 120 ? -9.802 9.963 10.459 1.00 90.62 120 THR A C 1
ATOM 955 O O . THR A 1 120 ? -10.573 9.882 11.421 1.00 90.62 120 THR A O 1
ATOM 958 N N . PRO A 1 121 ? -9.722 11.088 9.721 1.00 86.50 121 PRO A N 1
ATOM 959 C CA . PRO A 1 121 ? -10.645 12.206 9.907 1.00 86.50 121 PRO A CA 1
ATOM 960 C C . PRO A 1 121 ? -12.116 11.755 9.908 1.00 86.50 121 PRO A C 1
ATOM 962 O O . PRO A 1 121 ? -12.553 11.038 9.013 1.00 86.50 121 PRO A O 1
ATOM 965 N N . GLY A 1 122 ? -12.875 12.164 10.928 1.00 79.88 122 GLY A N 1
ATOM 966 C CA . GLY A 1 122 ? -14.296 11.821 11.083 1.00 79.88 122 GLY A CA 1
ATOM 967 C C . GLY A 1 122 ? -14.585 10.461 11.731 1.00 79.88 122 GLY A C 1
ATOM 968 O O . GLY A 1 122 ? -15.742 10.184 12.042 1.00 79.88 122 GLY A O 1
ATOM 969 N N . ALA A 1 123 ? -13.573 9.621 11.972 1.00 82.69 123 ALA A N 1
ATOM 970 C CA . ALA A 1 123 ? -13.756 8.384 12.723 1.00 82.69 123 ALA A CA 1
ATOM 971 C C . ALA A 1 123 ? -13.895 8.680 14.224 1.00 82.69 123 ALA A C 1
ATOM 973 O O . ALA A 1 123 ? -13.154 9.492 14.781 1.00 82.69 123 ALA A O 1
ATOM 974 N N . ILE A 1 124 ? -14.832 7.994 14.876 1.00 75.94 124 ILE A N 1
ATOM 975 C CA . ILE A 1 124 ? -15.079 8.097 16.317 1.00 75.94 124 ILE A CA 1
ATOM 976 C C . ILE A 1 124 ? -14.456 6.871 16.990 1.00 75.94 124 ILE A C 1
ATOM 978 O O . ILE A 1 124 ? -14.628 5.751 16.509 1.00 75.94 124 ILE A O 1
ATOM 982 N N . ALA A 1 125 ? -13.719 7.093 18.076 1.00 76.25 125 ALA A N 1
ATOM 983 C CA . ALA A 1 125 ? -13.129 6.048 18.902 1.00 76.25 125 ALA A CA 1
ATOM 984 C C . ALA A 1 125 ? -13.518 6.269 20.366 1.00 76.25 125 ALA A C 1
ATOM 986 O O . ALA A 1 125 ? -13.548 7.409 20.826 1.00 76.25 125 ALA A O 1
ATOM 987 N N . ASP A 1 126 ? -13.743 5.177 21.093 1.00 65.50 126 ASP A N 1
ATOM 988 C CA . ASP A 1 126 ? -14.109 5.206 22.515 1.00 65.50 126 ASP A CA 1
ATOM 989 C C . ASP A 1 126 ? -12.889 5.387 23.449 1.00 65.50 126 ASP A C 1
ATOM 991 O O . ASP A 1 126 ? -13.038 5.500 24.663 1.00 65.50 126 ASP A O 1
ATOM 995 N N . SER A 1 127 ? -11.668 5.412 22.898 1.00 66.75 127 SER A N 1
ATOM 996 C CA . SER A 1 127 ? -10.391 5.457 23.628 1.00 66.75 127 SER A CA 1
ATOM 997 C C . SER A 1 127 ? -9.444 6.542 23.096 1.00 66.75 127 SER A C 1
ATOM 999 O O . SER A 1 127 ? -9.706 7.150 22.059 1.00 66.75 127 SER A O 1
ATOM 1001 N N . GLU A 1 128 ? -8.294 6.746 23.759 1.00 80.31 128 GLU A N 1
ATOM 1002 C CA . GLU A 1 128 ? -7.217 7.645 23.304 1.00 80.31 128 GLU A CA 1
ATOM 1003 C C . GLU A 1 128 ? -6.626 7.200 21.950 1.00 80.31 128 GLU A C 1
ATOM 1005 O O . GLU A 1 128 ? -5.582 6.546 21.883 1.00 80.31 128 GLU A O 1
ATOM 1010 N N . ALA A 1 129 ? -7.283 7.545 20.847 1.00 87.69 129 ALA A N 1
ATOM 1011 C CA . ALA A 1 129 ? -6.798 7.275 19.502 1.00 87.69 129 ALA A CA 1
ATOM 1012 C C . ALA A 1 129 ? -5.734 8.292 19.067 1.00 87.69 129 ALA A C 1
ATOM 1014 O O . ALA A 1 129 ? -5.721 9.440 19.514 1.00 87.69 129 ALA A O 1
ATOM 1015 N N . ILE A 1 130 ? -4.846 7.875 18.163 1.00 93.62 130 ILE A N 1
ATOM 1016 C CA . ILE A 1 130 ? -3.904 8.783 17.495 1.00 93.62 130 ILE A CA 1
ATOM 1017 C C . ILE A 1 130 ? -4.373 9.120 16.072 1.00 93.62 130 ILE A C 1
ATOM 1019 O O . ILE A 1 130 ? -4.895 8.243 15.379 1.00 93.62 130 ILE A O 1
ATOM 1023 N N . PRO A 1 131 ? -4.156 10.355 15.584 1.00 94.56 131 PRO A N 1
ATOM 1024 C CA . PRO A 1 131 ? -4.535 10.721 14.224 1.00 94.56 131 PRO A CA 1
ATOM 1025 C C . PRO A 1 131 ? -3.753 9.940 13.160 1.00 94.56 131 PRO A C 1
ATOM 1027 O O . PRO A 1 131 ? -2.521 9.831 13.210 1.00 94.56 131 PRO A O 1
ATOM 1030 N N . ALA A 1 132 ? -4.459 9.467 12.133 1.00 95.31 132 ALA A N 1
ATOM 1031 C CA . ALA A 1 132 ? -3.892 8.714 11.017 1.00 95.31 132 ALA A CA 1
ATOM 1032 C C . ALA A 1 132 ? -2.776 9.471 10.282 1.00 95.31 132 ALA A C 1
ATOM 1034 O O . ALA A 1 132 ? -1.746 8.883 9.958 1.00 95.31 132 ALA A O 1
ATOM 1035 N N . GLN A 1 133 ? -2.939 10.781 10.068 1.00 94.75 133 GLN A N 1
ATOM 1036 C CA . GLN A 1 133 ? -1.941 11.586 9.359 1.00 94.75 133 GLN A CA 1
ATOM 1037 C C . GLN A 1 133 ? -0.615 11.663 10.130 1.00 94.75 133 GLN A C 1
ATOM 1039 O O . GLN A 1 133 ? 0.440 11.384 9.573 1.00 94.75 133 GLN A O 1
ATOM 1044 N N . GLN A 1 134 ? -0.673 11.948 11.433 1.00 94.88 134 GLN A N 1
ATOM 1045 C CA . GLN A 1 134 ? 0.523 12.008 12.283 1.00 94.88 134 GLN A CA 1
ATOM 1046 C C . GLN A 1 134 ? 1.205 10.638 12.374 1.00 94.88 134 GLN A C 1
ATOM 1048 O O . GLN A 1 134 ? 2.428 10.532 12.314 1.00 94.88 134 GLN A O 1
ATOM 1053 N N . THR A 1 135 ? 0.404 9.572 12.450 1.00 96.62 135 THR A N 1
ATOM 1054 C CA . THR A 1 135 ? 0.906 8.193 12.426 1.00 96.62 135 THR A CA 1
ATOM 1055 C C . THR A 1 135 ? 1.625 7.882 11.113 1.00 96.62 135 THR A C 1
ATOM 1057 O O . THR A 1 135 ? 2.687 7.262 11.128 1.00 96.62 135 THR A O 1
ATOM 1060 N N . ARG A 1 136 ? 1.081 8.330 9.973 1.00 97.12 136 ARG A N 1
ATOM 1061 C CA . ARG A 1 136 ? 1.696 8.129 8.655 1.00 97.12 136 ARG A CA 1
ATOM 1062 C C . ARG A 1 136 ? 3.075 8.762 8.609 1.00 97.12 136 ARG A C 1
ATOM 1064 O O . ARG A 1 136 ? 4.017 8.098 8.188 1.00 97.12 136 ARG A O 1
ATOM 1071 N N . ASP A 1 137 ? 3.199 10.000 9.063 1.00 96.44 137 ASP A N 1
ATOM 1072 C CA . ASP A 1 137 ? 4.465 10.730 9.005 1.00 96.44 137 ASP A CA 1
ATOM 1073 C C . ASP A 1 137 ? 5.537 10.048 9.879 1.00 96.44 137 ASP A C 1
ATOM 1075 O O . ASP A 1 137 ? 6.658 9.812 9.419 1.00 96.44 137 ASP A O 1
ATOM 1079 N N . VAL A 1 138 ? 5.159 9.589 11.079 1.00 97.19 138 VAL A N 1
ATOM 1080 C CA . VAL A 1 138 ? 6.021 8.784 11.966 1.00 97.19 138 VAL A CA 1
ATOM 1081 C C . VAL A 1 138 ? 6.442 7.459 11.320 1.00 97.19 138 VAL A C 1
ATOM 1083 O O . VAL A 1 138 ? 7.611 7.071 11.401 1.00 97.19 138 VAL A O 1
ATOM 1086 N N . LEU A 1 139 ? 5.517 6.745 10.674 1.00 97.94 139 LEU A N 1
ATOM 1087 C CA . LEU A 1 139 ? 5.811 5.463 10.028 1.00 97.94 139 LEU A CA 1
ATOM 1088 C C . LEU A 1 139 ? 6.705 5.626 8.801 1.00 97.94 139 LEU A C 1
ATOM 1090 O O . LEU A 1 139 ? 7.612 4.818 8.608 1.00 97.94 139 LEU A O 1
ATOM 1094 N N . LEU A 1 140 ? 6.488 6.669 7.997 1.00 97.69 140 LEU A N 1
ATOM 1095 C CA . LEU A 1 140 ? 7.345 6.991 6.857 1.00 97.69 140 LEU A CA 1
ATOM 1096 C C . LEU A 1 140 ? 8.770 7.303 7.318 1.00 97.69 140 LEU A C 1
ATOM 1098 O O . LEU A 1 140 ? 9.721 6.738 6.777 1.00 97.69 140 LEU A O 1
ATOM 1102 N N . GLN A 1 141 ? 8.922 8.127 8.359 1.00 96.38 141 GLN A N 1
ATOM 1103 C CA . GLN A 1 141 ? 10.225 8.409 8.959 1.00 96.38 141 GLN A CA 1
ATOM 1104 C C . GLN A 1 141 ? 10.888 7.131 9.490 1.00 96.38 141 GLN A C 1
ATOM 1106 O O . GLN A 1 141 ? 12.036 6.849 9.148 1.00 96.38 141 GLN A O 1
ATOM 1111 N N . THR A 1 142 ? 10.155 6.323 10.257 1.00 96.75 142 THR A N 1
ATOM 1112 C CA . THR A 1 142 ? 10.655 5.062 10.829 1.00 96.75 142 THR A CA 1
ATOM 1113 C C . THR A 1 142 ? 11.124 4.096 9.739 1.00 96.75 142 THR A C 1
ATOM 1115 O O . THR A 1 142 ? 12.236 3.572 9.799 1.00 96.75 142 THR A O 1
ATOM 1118 N N . LEU A 1 143 ? 10.308 3.876 8.705 1.00 97.12 143 LEU A N 1
ATOM 1119 C CA . LEU A 1 143 ? 10.630 2.944 7.625 1.00 97.12 143 LEU A CA 1
ATOM 1120 C C . LEU A 1 143 ? 11.751 3.453 6.717 1.00 97.12 143 LEU A C 1
ATOM 1122 O O . LEU A 1 143 ? 12.516 2.634 6.216 1.00 97.12 143 LEU A O 1
ATOM 1126 N N . SER A 1 144 ? 11.907 4.772 6.550 1.00 95.69 144 SER A N 1
ATOM 1127 C CA . SER A 1 144 ? 13.029 5.358 5.799 1.00 95.69 144 SER A CA 1
ATOM 1128 C C . SER A 1 144 ? 14.402 5.044 6.410 1.00 95.69 144 SER A C 1
ATOM 1130 O O . SER A 1 144 ? 15.394 4.979 5.688 1.00 95.69 144 SER A O 1
ATOM 1132 N N . GLN A 1 145 ? 14.449 4.783 7.720 1.00 95.25 145 GLN A N 1
ATOM 1133 C CA . GLN A 1 145 ? 15.666 4.452 8.472 1.00 95.25 145 GLN A CA 1
ATOM 1134 C C . GLN A 1 145 ? 15.792 2.947 8.763 1.00 95.25 145 GLN A C 1
ATOM 1136 O O . GLN A 1 145 ? 16.757 2.503 9.382 1.00 95.25 145 GLN A O 1
ATOM 1141 N N . HIS A 1 146 ? 14.823 2.143 8.322 1.00 96.38 146 HIS A N 1
ATOM 1142 C CA . HIS A 1 146 ? 14.788 0.709 8.581 1.00 96.38 146 HIS A CA 1
ATOM 1143 C C . HIS A 1 146 ? 15.926 -0.018 7.854 1.00 96.38 146 HIS A C 1
ATOM 1145 O O . HIS A 1 146 ? 16.328 0.392 6.768 1.00 96.38 146 HIS A O 1
ATOM 1151 N N . THR A 1 147 ? 16.431 -1.126 8.403 1.00 95.88 147 THR A N 1
ATOM 1152 C CA . THR A 1 147 ? 17.576 -1.875 7.841 1.00 95.88 147 THR A CA 1
ATOM 1153 C C . THR A 1 147 ? 17.248 -2.593 6.525 1.00 95.88 147 THR A C 1
ATOM 1155 O O . THR A 1 147 ? 18.090 -2.660 5.628 1.00 95.88 147 THR A O 1
ATOM 1158 N N . ASP A 1 148 ? 16.012 -3.066 6.363 1.00 96.25 148 ASP A N 1
ATOM 1159 C CA . ASP A 1 148 ? 15.497 -3.688 5.132 1.00 96.25 148 ASP A CA 1
ATOM 1160 C C . ASP A 1 148 ? 15.302 -2.665 3.981 1.00 96.25 148 ASP A C 1
ATOM 1162 O O . ASP A 1 148 ? 14.460 -1.769 4.096 1.00 96.25 148 ASP A O 1
ATOM 1166 N N . PRO A 1 149 ? 15.988 -2.816 2.827 1.00 97.44 149 PRO A N 1
ATOM 1167 C CA . PRO A 1 149 ? 15.775 -1.973 1.646 1.00 97.44 149 PRO A CA 1
ATOM 1168 C C . PRO A 1 149 ? 14.333 -1.894 1.149 1.00 97.44 149 PRO A C 1
ATOM 1170 O O . PRO A 1 149 ? 13.906 -0.863 0.632 1.00 97.44 149 PRO A O 1
ATOM 1173 N N . SER A 1 150 ? 13.569 -2.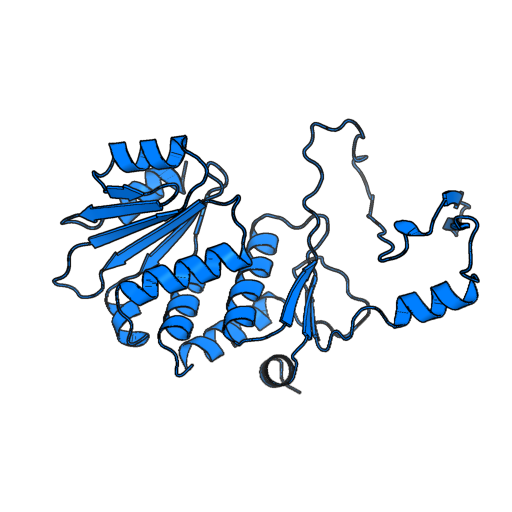978 1.284 1.00 97.06 150 SER A N 1
ATOM 1174 C CA . SER A 1 150 ? 12.176 -3.006 0.840 1.00 97.06 150 SER A CA 1
ATOM 1175 C C . SER A 1 150 ? 11.248 -2.211 1.750 1.00 97.06 150 SER A C 1
ATOM 1177 O O . SER A 1 150 ? 10.251 -1.685 1.267 1.00 97.06 150 SER A O 1
ATOM 1179 N N . ALA A 1 151 ? 11.590 -2.062 3.033 1.00 97.81 151 ALA A N 1
ATOM 1180 C CA . ALA A 1 151 ? 10.896 -1.153 3.943 1.00 97.81 151 ALA A CA 1
ATOM 1181 C C . ALA A 1 151 ? 11.126 0.308 3.538 1.00 97.81 151 ALA A C 1
ATOM 1183 O O . ALA A 1 151 ? 10.166 1.062 3.378 1.00 97.81 151 ALA A O 1
ATOM 1184 N N . ARG A 1 152 ? 12.389 0.673 3.278 1.00 98.44 152 ARG A N 1
ATOM 1185 C CA . ARG A 1 152 ? 12.755 2.024 2.833 1.00 98.44 152 ARG A CA 1
ATOM 1186 C C . ARG A 1 152 ? 12.094 2.386 1.501 1.00 98.44 152 ARG A C 1
ATOM 1188 O O . ARG A 1 152 ? 11.515 3.462 1.381 1.00 98.44 152 ARG A O 1
ATOM 1195 N N . LEU A 1 153 ? 12.126 1.482 0.515 1.00 98.50 153 LEU A N 1
ATOM 1196 C CA . LEU A 1 153 ? 11.499 1.730 -0.788 1.00 98.50 153 LEU A CA 1
ATOM 1197 C C . LEU A 1 153 ? 9.965 1.783 -0.697 1.00 98.50 153 LEU A C 1
ATOM 1199 O O . LEU A 1 153 ? 9.353 2.592 -1.387 1.00 98.50 153 LEU A O 1
ATOM 1203 N N . LEU A 1 154 ? 9.336 0.976 0.170 1.00 98.44 154 LEU A N 1
ATOM 1204 C CA . LEU A 1 154 ? 7.887 1.042 0.394 1.00 98.44 154 LEU A CA 1
ATOM 1205 C C . LEU A 1 154 ? 7.464 2.410 0.946 1.00 98.44 154 LEU A C 1
ATOM 1207 O O . LEU A 1 154 ? 6.473 2.963 0.476 1.00 98.44 154 LEU A O 1
ATOM 1211 N N . ALA A 1 155 ? 8.218 2.971 1.897 1.00 98.31 155 ALA A N 1
ATOM 1212 C CA . ALA A 1 155 ? 7.940 4.305 2.431 1.00 98.31 155 ALA A CA 1
ATOM 1213 C C . ALA A 1 155 ? 7.977 5.381 1.331 1.00 98.31 155 ALA A C 1
ATOM 1215 O O . ALA A 1 155 ? 7.085 6.224 1.261 1.00 98.31 155 ALA A O 1
ATOM 1216 N N . LEU A 1 156 ? 8.957 5.313 0.423 1.00 98.38 156 LEU A N 1
ATOM 1217 C CA . LEU A 1 156 ? 9.058 6.223 -0.725 1.00 98.38 156 LEU A CA 1
ATOM 1218 C C . LEU A 1 156 ? 7.923 6.024 -1.737 1.00 98.38 156 LEU A C 1
ATOM 1220 O O . LEU A 1 156 ? 7.388 6.994 -2.262 1.00 98.38 156 LEU A O 1
ATOM 1224 N N . ALA A 1 157 ? 7.527 4.779 -2.004 1.00 97.94 157 ALA A N 1
ATOM 1225 C CA . ALA A 1 157 ? 6.408 4.499 -2.899 1.00 97.94 157 ALA A CA 1
ATOM 1226 C C . ALA A 1 157 ? 5.085 5.039 -2.334 1.00 97.94 157 ALA A C 1
ATOM 1228 O O . ALA A 1 157 ? 4.336 5.696 -3.049 1.00 97.94 157 ALA A O 1
ATOM 1229 N N . ILE A 1 158 ? 4.822 4.826 -1.039 1.00 97.44 158 ILE A N 1
ATOM 1230 C CA . ILE A 1 158 ? 3.613 5.321 -0.363 1.00 97.44 158 ILE A CA 1
ATOM 1231 C C . ILE A 1 158 ? 3.601 6.852 -0.253 1.00 97.44 158 ILE A C 1
ATOM 1233 O O . ILE A 1 158 ? 2.532 7.463 -0.295 1.00 97.44 158 ILE A O 1
ATOM 1237 N N . SER A 1 159 ? 4.762 7.505 -0.132 1.00 96.75 159 SER A N 1
ATOM 1238 C CA . SER A 1 159 ? 4.817 8.971 -0.104 1.00 96.75 159 SER A CA 1
ATOM 1239 C C . SER A 1 159 ? 4.494 9.619 -1.455 1.00 96.75 159 SER A C 1
ATOM 1241 O O . SER A 1 159 ? 4.048 10.765 -1.467 1.00 96.75 159 SER A O 1
ATOM 1243 N N . LYS A 1 160 ? 4.659 8.878 -2.559 1.00 96.25 160 LYS A N 1
ATOM 1244 C CA . LYS A 1 160 ? 4.424 9.321 -3.946 1.00 96.25 160 LYS A CA 1
ATOM 1245 C C . LYS A 1 160 ? 3.183 8.707 -4.596 1.00 96.25 160 LYS A C 1
ATOM 1247 O O . LYS A 1 160 ? 2.991 8.867 -5.796 1.00 96.25 160 LYS A O 1
ATOM 1252 N N . LEU A 1 161 ? 2.383 7.964 -3.834 1.00 94.31 161 LEU A N 1
ATOM 1253 C CA . LEU A 1 161 ? 1.263 7.207 -4.373 1.00 94.31 161 LEU A CA 1
ATOM 1254 C C . LEU A 1 161 ? 0.138 8.148 -4.824 1.00 94.31 161 LEU A C 1
ATOM 1256 O O . LEU A 1 161 ? -0.451 8.870 -4.020 1.00 94.31 161 LEU A O 1
ATOM 1260 N N . GLU A 1 162 ? -0.177 8.102 -6.109 1.00 93.69 162 GLU A N 1
ATOM 1261 C CA . GLU A 1 162 ? -1.321 8.763 -6.730 1.00 93.69 162 GLU A CA 1
ATOM 1262 C C . GLU A 1 162 ? -2.452 7.750 -6.942 1.00 93.69 162 GLU A C 1
ATOM 1264 O O . GLU A 1 162 ? -2.213 6.541 -6.979 1.00 93.69 162 GLU A O 1
ATOM 1269 N N . TYR A 1 163 ? -3.689 8.232 -7.070 1.00 91.31 163 TYR A N 1
ATOM 1270 C CA . TYR A 1 163 ? -4.863 7.378 -7.243 1.00 91.31 163 TYR A CA 1
ATOM 1271 C C . TYR A 1 163 ? -5.766 7.871 -8.368 1.00 91.31 163 TYR A C 1
ATOM 1273 O O . TYR A 1 163 ? -6.071 9.060 -8.443 1.00 91.31 163 TYR A O 1
ATOM 1281 N N . SER A 1 164 ? -6.224 6.935 -9.196 1.00 88.62 164 SER A N 1
ATOM 1282 C CA . SER A 1 164 ? -7.242 7.143 -10.220 1.00 88.62 164 SER A CA 1
ATOM 1283 C C . SER A 1 164 ? -8.509 6.382 -9.877 1.00 88.62 164 SER A C 1
ATOM 1285 O O . SER A 1 164 ? -8.502 5.152 -9.821 1.00 88.62 164 SER A O 1
ATOM 1287 N N . ILE A 1 165 ? -9.605 7.125 -9.729 1.00 83.94 165 ILE A N 1
ATOM 1288 C CA . ILE A 1 165 ? -10.947 6.568 -9.526 1.00 83.94 165 ILE A CA 1
ATOM 1289 C C . ILE A 1 165 ? -11.393 5.798 -10.779 1.00 83.94 165 ILE A C 1
ATOM 1291 O O . ILE A 1 165 ? -11.932 4.700 -10.669 1.00 83.94 165 ILE A O 1
ATOM 1295 N N . SER A 1 166 ? -11.116 6.336 -11.973 1.00 84.88 166 SER A N 1
ATOM 1296 C CA . SER A 1 166 ? -11.541 5.788 -13.272 1.00 84.88 166 SER A CA 1
ATOM 1297 C C . SER A 1 166 ? -11.058 4.354 -13.516 1.00 84.88 166 SER A C 1
ATOM 1299 O O . SER A 1 166 ? -11.725 3.576 -14.199 1.00 84.88 166 SER A O 1
ATOM 1301 N N . TYR A 1 167 ? -9.905 3.993 -12.949 1.00 85.94 167 TYR A N 1
ATOM 1302 C CA . TYR A 1 167 ? -9.295 2.672 -13.110 1.00 85.94 167 TYR A CA 1
ATOM 1303 C C . TYR A 1 167 ? -9.134 1.889 -11.805 1.00 85.94 167 TYR A C 1
ATOM 1305 O O . TYR A 1 167 ? -8.564 0.796 -11.846 1.00 85.94 167 TYR A O 1
ATOM 1313 N N . ASP A 1 168 ? -9.606 2.439 -10.681 1.00 88.50 168 ASP A N 1
ATOM 1314 C CA . ASP A 1 168 ? -9.253 1.989 -9.330 1.00 88.50 168 ASP A CA 1
ATOM 1315 C C . ASP A 1 168 ? -7.753 1.656 -9.243 1.00 88.50 168 ASP A C 1
ATOM 1317 O O . ASP A 1 168 ? -7.352 0.516 -9.010 1.00 88.50 168 ASP A O 1
ATOM 1321 N N . LEU A 1 169 ? -6.916 2.636 -9.600 1.00 92.44 169 LEU A N 1
ATOM 1322 C CA . LEU A 1 169 ? -5.487 2.448 -9.849 1.00 92.44 169 LEU A CA 1
ATOM 1323 C C . LEU A 1 169 ? -4.658 3.295 -8.895 1.00 92.44 169 LEU A C 1
ATOM 1325 O O . LEU A 1 169 ? -4.715 4.521 -8.951 1.00 92.44 169 LEU A O 1
ATOM 1329 N N . TYR A 1 170 ? -3.805 2.641 -8.112 1.00 94.06 170 TYR A N 1
ATOM 1330 C CA . TYR A 1 170 ? -2.705 3.301 -7.421 1.00 94.06 170 TYR A CA 1
ATOM 1331 C C . TYR A 1 170 ? -1.459 3.301 -8.291 1.00 94.06 170 TYR A C 1
ATOM 1333 O O . TYR A 1 170 ? -1.037 2.252 -8.783 1.00 94.06 170 TYR A O 1
ATOM 1341 N N . ALA A 1 171 ? -0.838 4.462 -8.453 1.00 95.56 171 ALA A N 1
ATOM 1342 C CA . ALA A 1 171 ? 0.360 4.597 -9.262 1.00 95.56 171 ALA A CA 1
ATOM 1343 C C . ALA A 1 171 ? 1.453 5.385 -8.545 1.00 95.56 171 ALA A C 1
ATOM 1345 O O . ALA A 1 171 ? 1.166 6.295 -7.775 1.00 95.56 171 ALA A O 1
ATOM 1346 N N . ALA A 1 172 ? 2.710 5.039 -8.807 1.00 96.12 172 ALA A N 1
ATOM 1347 C CA . ALA A 1 172 ? 3.849 5.828 -8.357 1.00 96.12 172 ALA A CA 1
ATOM 1348 C C . ALA A 1 172 ? 5.007 5.775 -9.361 1.00 96.12 172 ALA A C 1
ATOM 1350 O O . ALA A 1 172 ? 5.224 4.775 -10.059 1.00 96.12 172 ALA A O 1
ATOM 1351 N N . LEU A 1 173 ? 5.783 6.858 -9.381 1.00 97.06 173 LEU A N 1
ATOM 1352 C CA . LEU A 1 173 ? 7.074 6.949 -10.054 1.00 97.06 173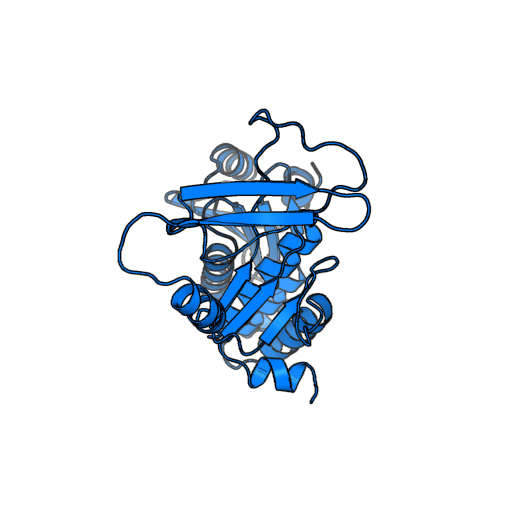 LEU A CA 1
ATOM 1353 C C . LEU A 1 173 ? 8.209 6.828 -9.031 1.00 97.06 173 LEU A C 1
ATOM 1355 O O . LEU A 1 173 ? 8.308 7.635 -8.106 1.00 97.06 173 LEU A O 1
ATOM 1359 N N . LEU A 1 174 ? 9.092 5.851 -9.238 1.00 97.44 174 LEU A N 1
ATOM 1360 C CA . LEU A 1 174 ? 10.314 5.660 -8.455 1.00 97.44 174 LEU A CA 1
ATOM 1361 C C . LEU A 1 174 ? 11.545 6.034 -9.290 1.00 97.44 174 LEU A C 1
ATOM 1363 O O . LEU A 1 174 ? 11.832 5.432 -10.325 1.00 97.44 174 LEU A O 1
ATOM 1367 N N . THR A 1 175 ? 12.288 7.037 -8.846 1.00 96.94 175 THR A N 1
ATOM 1368 C CA . THR A 1 175 ? 13.450 7.582 -9.557 1.00 96.94 175 THR A CA 1
ATOM 1369 C C . THR A 1 175 ? 14.743 6.880 -9.135 1.00 96.94 175 THR A C 1
ATOM 1371 O O . THR A 1 175 ? 14.772 6.233 -8.086 1.00 96.94 175 THR A O 1
ATOM 1374 N N . PRO A 1 176 ? 15.857 7.057 -9.872 1.00 97.69 176 PRO A N 1
ATOM 1375 C CA . PRO A 1 176 ? 17.157 6.532 -9.455 1.00 97.69 176 PRO A CA 1
ATOM 1376 C C . PRO A 1 176 ? 17.558 6.939 -8.031 1.00 97.69 176 PRO A C 1
ATOM 1378 O O . PRO A 1 176 ? 18.111 6.129 -7.287 1.00 97.69 176 PRO A O 1
ATOM 1381 N N . GLN A 1 177 ? 17.213 8.165 -7.621 1.00 97.81 177 GLN A N 1
ATOM 1382 C CA . GLN A 1 177 ? 17.457 8.649 -6.264 1.00 97.81 177 GLN A CA 1
ATOM 1383 C C . GLN A 1 177 ? 16.726 7.795 -5.224 1.00 97.81 177 GLN A C 1
ATOM 1385 O O . GLN A 1 177 ? 17.304 7.486 -4.187 1.00 97.81 177 GLN A O 1
ATOM 1390 N N . ASP A 1 178 ? 15.490 7.366 -5.501 1.00 98.12 178 ASP A N 1
ATOM 1391 C CA . ASP A 1 178 ? 14.721 6.532 -4.575 1.00 98.12 178 ASP A CA 1
ATOM 1392 C C . ASP A 1 178 ? 15.390 5.171 -4.357 1.00 98.12 178 ASP A C 1
ATOM 1394 O O . ASP A 1 178 ? 15.466 4.696 -3.223 1.00 98.12 178 ASP A O 1
ATOM 1398 N N . PHE A 1 179 ? 15.932 4.555 -5.414 1.00 98.00 179 PHE A N 1
ATOM 1399 C CA . PHE A 1 179 ? 16.683 3.298 -5.305 1.00 98.00 179 PHE A CA 1
ATOM 1400 C C . PHE A 1 179 ? 18.007 3.482 -4.570 1.00 98.00 179 PHE A C 1
ATOM 1402 O O . PHE A 1 179 ? 18.370 2.633 -3.754 1.00 98.00 179 PHE A O 1
ATOM 1409 N N . GLN A 1 180 ? 18.691 4.604 -4.801 1.00 97.56 180 GLN A N 1
ATOM 1410 C CA . GLN A 1 180 ? 19.932 4.935 -4.113 1.00 97.56 180 GLN A CA 1
ATOM 1411 C C . GLN A 1 180 ? 19.710 5.123 -2.606 1.00 97.56 180 GLN A C 1
ATOM 1413 O O . GLN A 1 180 ? 20.345 4.432 -1.811 1.00 97.56 180 GLN A O 1
ATOM 1418 N N . VAL A 1 181 ? 18.784 5.999 -2.193 1.00 97.31 181 VAL A N 1
ATOM 1419 C CA . VAL A 1 181 ? 18.552 6.283 -0.761 1.00 97.31 181 VAL A CA 1
ATOM 1420 C C . VAL A 1 181 ? 17.950 5.090 -0.022 1.00 97.31 181 VAL A C 1
ATOM 1422 O O . VAL A 1 181 ? 18.210 4.891 1.161 1.00 97.31 181 VAL A O 1
ATOM 1425 N N . SER A 1 182 ? 17.180 4.247 -0.715 1.00 97.81 182 SER A N 1
ATOM 1426 C CA . SER A 1 182 ? 16.665 3.005 -0.137 1.00 97.81 182 SER A CA 1
ATOM 1427 C C . SER A 1 182 ? 17.652 1.838 -0.229 1.00 97.81 182 SER A C 1
ATOM 1429 O O . SER A 1 182 ? 17.362 0.787 0.343 1.00 97.81 182 SER A O 1
ATOM 1431 N N . ASN A 1 183 ? 18.811 1.991 -0.882 1.00 97.31 183 ASN A N 1
ATOM 1432 C CA . ASN A 1 183 ? 19.758 0.913 -1.199 1.00 97.31 183 ASN A CA 1
ATOM 1433 C C . ASN A 1 183 ? 19.036 -0.336 -1.750 1.00 97.31 183 ASN A C 1
ATOM 1435 O O . ASN A 1 183 ? 19.144 -1.442 -1.214 1.00 97.31 183 ASN A O 1
ATOM 1439 N N . SER A 1 184 ? 18.196 -0.124 -2.764 1.00 97.19 184 SER A N 1
ATOM 1440 C CA . SER A 1 184 ? 17.301 -1.135 -3.327 1.00 97.19 184 SER A CA 1
ATOM 1441 C C . SER A 1 184 ? 17.552 -1.375 -4.819 1.00 97.19 184 SER A C 1
ATOM 1443 O O . SER A 1 184 ? 18.387 -0.735 -5.449 1.00 97.19 184 SER A O 1
ATOM 1445 N N . ASN A 1 185 ? 16.851 -2.353 -5.397 1.00 95.50 185 ASN A N 1
ATOM 1446 C CA . ASN A 1 185 ? 16.977 -2.722 -6.806 1.00 95.50 185 ASN A CA 1
ATOM 1447 C C . ASN A 1 185 ? 15.611 -3.111 -7.399 1.00 95.50 185 ASN A C 1
ATOM 1449 O O . ASN A 1 185 ? 14.596 -3.111 -6.703 1.00 95.50 185 ASN A O 1
ATOM 1453 N N . ALA A 1 186 ? 15.578 -3.494 -8.677 1.00 94.06 186 ALA A N 1
ATOM 1454 C CA . ALA A 1 186 ? 14.338 -3.839 -9.379 1.00 94.06 186 ALA A CA 1
ATOM 1455 C C . ALA A 1 186 ? 13.519 -4.958 -8.697 1.00 94.06 186 ALA A C 1
ATOM 1457 O O . ALA A 1 186 ? 12.291 -4.895 -8.680 1.00 94.06 186 ALA A O 1
ATOM 1458 N N . LYS A 1 187 ? 14.164 -5.955 -8.067 1.00 95.94 187 LYS A N 1
ATOM 1459 C CA . LYS A 1 187 ? 13.444 -7.009 -7.321 1.00 95.94 187 LYS A CA 1
ATOM 1460 C C . LYS A 1 187 ? 12.721 -6.438 -6.102 1.00 95.94 187 LYS A C 1
ATOM 1462 O O . LYS A 1 187 ? 11.672 -6.943 -5.712 1.00 95.94 187 LYS A O 1
ATOM 1467 N N . THR A 1 188 ? 13.262 -5.378 -5.507 1.00 97.00 188 THR A N 1
ATOM 1468 C CA . THR A 1 188 ? 12.614 -4.668 -4.404 1.00 97.00 188 THR A CA 1
ATOM 1469 C C . THR A 1 188 ? 11.332 -3.970 -4.855 1.00 97.00 188 THR A C 1
ATOM 1471 O O . THR A 1 188 ? 10.368 -3.983 -4.098 1.00 97.00 188 THR A O 1
ATOM 1474 N N . ALA A 1 189 ? 11.269 -3.436 -6.080 1.00 96.06 189 ALA A N 1
ATOM 1475 C CA . ALA A 1 189 ? 10.047 -2.822 -6.612 1.00 96.06 189 ALA A CA 1
ATOM 1476 C C . ALA A 1 189 ? 8.887 -3.831 -6.711 1.00 96.06 189 ALA A C 1
ATOM 1478 O O . ALA A 1 189 ? 7.765 -3.520 -6.317 1.00 96.06 189 ALA A O 1
ATOM 1479 N N . LEU A 1 190 ? 9.170 -5.070 -7.139 1.00 95.19 190 LEU A N 1
ATOM 1480 C CA . LEU A 1 190 ? 8.180 -6.154 -7.126 1.00 95.19 190 LEU A CA 1
ATOM 1481 C C . LEU A 1 190 ? 7.663 -6.426 -5.704 1.00 95.19 190 LEU A C 1
ATOM 1483 O O . LEU A 1 190 ? 6.456 -6.441 -5.489 1.00 95.19 190 LEU A O 1
ATOM 1487 N N . ARG A 1 191 ? 8.564 -6.545 -4.719 1.00 96.25 191 ARG A N 1
ATOM 1488 C CA . ARG A 1 191 ? 8.187 -6.749 -3.306 1.00 96.25 191 ARG A CA 1
ATOM 1489 C C . ARG A 1 191 ? 7.353 -5.598 -2.744 1.00 96.25 191 ARG A C 1
ATOM 1491 O O . ARG A 1 191 ? 6.438 -5.826 -1.964 1.00 96.25 191 ARG A O 1
ATOM 1498 N N . VAL A 1 192 ? 7.674 -4.354 -3.106 1.00 97.00 192 VAL A N 1
ATOM 1499 C CA . VAL A 1 192 ? 6.900 -3.171 -2.691 1.00 97.00 192 VAL A CA 1
ATOM 1500 C C . VAL A 1 192 ? 5.463 -3.282 -3.178 1.00 97.00 192 VAL A C 1
ATOM 1502 O O . VAL A 1 192 ? 4.532 -3.087 -2.407 1.00 97.00 192 VAL A O 1
ATOM 1505 N N . MET A 1 193 ? 5.278 -3.648 -4.436 1.00 95.25 193 MET A N 1
ATOM 1506 C CA . MET A 1 193 ? 3.953 -3.798 -5.016 1.00 95.25 193 MET A CA 1
ATOM 1507 C C . MET A 1 193 ? 3.197 -5.016 -4.475 1.00 95.25 193 MET A C 1
ATOM 1509 O O . MET A 1 193 ? 1.984 -4.945 -4.323 1.00 95.25 193 MET A O 1
ATOM 1513 N N . GLU A 1 194 ? 3.886 -6.099 -4.107 1.00 94.81 194 GLU A N 1
ATOM 1514 C CA . GLU A 1 194 ? 3.279 -7.197 -3.342 1.00 94.81 194 GLU A CA 1
ATOM 1515 C C . GLU A 1 194 ? 2.788 -6.723 -1.963 1.00 94.81 194 GLU A C 1
ATOM 1517 O O . GLU A 1 194 ? 1.696 -7.107 -1.550 1.00 94.81 194 GLU A O 1
ATOM 1522 N N . ASN A 1 195 ? 3.533 -5.846 -1.273 1.00 95.00 195 ASN A N 1
ATOM 1523 C CA . ASN A 1 195 ? 3.075 -5.247 -0.011 1.00 95.00 195 ASN A CA 1
ATOM 1524 C C . ASN A 1 195 ? 1.834 -4.366 -0.218 1.00 95.00 195 ASN A C 1
ATOM 1526 O O . ASN A 1 195 ? 0.895 -4.450 0.571 1.00 95.00 195 ASN A O 1
ATOM 1530 N N . LEU A 1 196 ? 1.814 -3.546 -1.277 1.00 94.38 196 LEU A N 1
ATOM 1531 C CA . LEU A 1 196 ? 0.640 -2.739 -1.628 1.00 94.38 196 LEU A CA 1
ATOM 1532 C C . LEU A 1 196 ? -0.560 -3.641 -1.910 1.00 94.38 196 LEU A C 1
ATOM 1534 O O . LEU A 1 196 ? -1.609 -3.471 -1.303 1.00 94.38 196 LEU A O 1
ATOM 1538 N N . LYS A 1 197 ? -0.384 -4.661 -2.749 1.00 93.62 197 LYS A N 1
ATOM 1539 C CA . LYS A 1 197 ? -1.434 -5.622 -3.073 1.00 93.62 197 LYS A CA 1
ATOM 1540 C C . LYS A 1 197 ? -1.968 -6.340 -1.828 1.00 93.62 197 LYS A C 1
ATOM 1542 O O . LYS A 1 197 ? -3.175 -6.457 -1.663 1.00 93.62 197 LYS A O 1
ATOM 1547 N N . LYS A 1 198 ? -1.089 -6.766 -0.916 1.00 92.44 198 LYS A N 1
ATOM 1548 C CA . LYS A 1 198 ? -1.485 -7.408 0.348 1.00 92.44 198 LYS A CA 1
ATOM 1549 C C . LYS A 1 198 ? -2.328 -6.488 1.238 1.00 92.44 198 LYS A C 1
ATOM 1551 O O . LYS A 1 198 ? -3.236 -6.971 1.908 1.00 92.44 198 LYS A O 1
ATOM 1556 N N . ALA A 1 199 ? -2.012 -5.196 1.277 1.00 92.06 199 ALA A N 1
ATOM 1557 C CA . ALA A 1 199 ? -2.718 -4.242 2.123 1.00 92.06 199 ALA A CA 1
ATOM 1558 C C . ALA A 1 199 ? -4.023 -3.745 1.486 1.00 92.06 199 ALA A C 1
ATOM 1560 O O . ALA A 1 199 ? -5.055 -3.739 2.145 1.00 92.06 199 ALA A O 1
ATOM 1561 N N . PHE A 1 200 ? -3.985 -3.341 0.219 1.00 89.50 200 PHE A N 1
ATOM 1562 C CA . PHE A 1 200 ? -5.102 -2.701 -0.482 1.00 89.50 200 PHE A CA 1
ATOM 1563 C C . PHE A 1 200 ? -6.045 -3.718 -1.156 1.00 89.50 200 PHE A C 1
ATOM 1565 O O . PHE A 1 200 ? -7.219 -3.421 -1.353 1.00 89.50 200 PHE A O 1
ATOM 1572 N N . GLY A 1 201 ? -5.565 -4.927 -1.456 1.00 87.25 201 GLY A N 1
ATOM 1573 C CA . GLY A 1 201 ? -6.368 -6.055 -1.923 1.00 87.25 201 GLY A CA 1
ATOM 1574 C C . GLY A 1 201 ? -6.369 -6.302 -3.436 1.00 87.25 201 GLY A C 1
ATOM 1575 O O . GLY A 1 201 ? -6.137 -5.435 -4.270 1.00 87.25 201 GLY A O 1
ATOM 1576 N N . ASP A 1 202 ? -6.718 -7.529 -3.809 1.00 85.19 202 ASP A N 1
ATOM 1577 C CA . ASP A 1 202 ? -6.695 -8.050 -5.182 1.00 85.19 202 ASP A CA 1
ATOM 1578 C C . ASP A 1 202 ? -7.841 -7.538 -6.083 1.00 85.19 202 ASP A C 1
ATOM 1580 O O . ASP A 1 202 ? -8.165 -8.166 -7.086 1.00 85.19 202 ASP A O 1
ATOM 1584 N N . GLN A 1 203 ? -8.525 -6.451 -5.741 1.00 82.94 203 GLN A N 1
ATOM 1585 C CA . GLN A 1 203 ? -9.559 -5.863 -6.612 1.00 82.94 203 GLN A CA 1
ATOM 1586 C C . GLN A 1 203 ? -9.091 -4.565 -7.274 1.00 82.94 203 GLN A C 1
ATOM 1588 O O . GLN A 1 203 ? -9.654 -4.145 -8.281 1.00 82.94 203 GLN A O 1
ATOM 1593 N N . THR A 1 204 ? -8.007 -3.991 -6.761 1.00 88.69 204 THR A N 1
ATOM 1594 C CA . THR A 1 204 ? -7.490 -2.681 -7.137 1.00 88.69 204 THR A CA 1
ATOM 1595 C C . THR A 1 204 ? -6.242 -2.815 -7.998 1.00 88.69 204 THR A C 1
ATOM 1597 O O . THR A 1 204 ? -5.411 -3.689 -7.783 1.00 88.69 204 THR A O 1
ATOM 1600 N N . SER A 1 205 ? -6.068 -1.936 -8.976 1.00 94.75 205 SER A N 1
ATOM 1601 C CA . SER A 1 205 ? -4.896 -1.931 -9.851 1.00 94.75 205 SER A CA 1
ATOM 1602 C C . SER A 1 205 ? -3.696 -1.213 -9.215 1.00 94.75 205 SER A C 1
ATOM 1604 O O . SER A 1 205 ? -3.852 -0.225 -8.499 1.00 94.75 205 SER A O 1
ATOM 1606 N N . TYR A 1 206 ? -2.478 -1.653 -9.537 1.00 96.12 206 TYR A N 1
ATOM 1607 C CA . TYR A 1 206 ? -1.226 -1.040 -9.078 1.00 96.12 206 TYR A CA 1
ATOM 1608 C C . TYR A 1 206 ? -0.267 -0.838 -10.244 1.00 96.12 206 TYR A C 1
ATOM 1610 O O . TYR A 1 206 ? -0.016 -1.779 -10.992 1.00 96.12 206 TYR A O 1
ATOM 1618 N N . LEU A 1 207 ? 0.320 0.350 -10.371 1.00 96.50 207 LEU A N 1
ATOM 1619 C CA . LEU A 1 207 ? 1.337 0.663 -11.371 1.00 96.50 207 LEU A CA 1
ATOM 1620 C C . LEU A 1 207 ? 2.557 1.306 -10.710 1.00 96.50 207 LEU A C 1
ATOM 1622 O O . LEU A 1 207 ? 2.496 2.425 -10.212 1.00 96.50 207 LEU A O 1
ATOM 1626 N N . LEU A 1 208 ? 3.703 0.637 -10.781 1.00 96.88 208 LEU A N 1
ATOM 1627 C CA . LEU A 1 208 ? 4.988 1.259 -10.480 1.00 96.88 208 LEU A CA 1
ATOM 1628 C C . LEU A 1 208 ? 5.742 1.488 -11.779 1.00 96.88 208 LEU A C 1
ATOM 1630 O O . LEU A 1 208 ? 6.067 0.534 -12.483 1.00 96.88 208 LEU A O 1
ATOM 1634 N N . THR A 1 209 ? 6.066 2.742 -12.076 1.00 96.06 209 THR A N 1
ATOM 1635 C CA . THR A 1 209 ? 7.088 3.062 -13.080 1.00 96.06 209 THR A CA 1
ATOM 1636 C C . THR A 1 209 ? 8.376 3.404 -12.362 1.00 96.06 209 THR A C 1
ATOM 1638 O O . THR A 1 209 ? 8.352 4.048 -11.313 1.00 96.06 209 THR A O 1
ATOM 1641 N N . TYR A 1 210 ? 9.505 2.920 -12.864 1.00 96.25 210 TYR A N 1
ATOM 1642 C CA . TYR A 1 210 ? 10.755 3.063 -12.148 1.00 96.25 210 TYR A CA 1
ATOM 1643 C C . TYR A 1 210 ? 11.996 3.030 -13.029 1.00 96.25 210 TYR A C 1
ATOM 1645 O O . TYR A 1 210 ? 12.012 2.437 -14.105 1.00 96.25 210 TYR A O 1
ATOM 1653 N N . GLN A 1 211 ? 13.066 3.636 -12.527 1.00 95.38 211 GLN A N 1
ATOM 1654 C CA . GLN A 1 211 ? 14.409 3.533 -13.084 1.00 95.38 211 GLN A CA 1
ATOM 1655 C C . GLN A 1 211 ? 15.390 3.334 -11.924 1.00 95.38 211 GLN A C 1
ATOM 1657 O O . GLN A 1 211 ? 15.397 4.122 -10.983 1.00 95.38 211 GLN A O 1
ATOM 1662 N N . THR A 1 212 ? 16.193 2.266 -11.956 1.00 94.06 212 THR A N 1
ATOM 1663 C CA . THR A 1 212 ? 17.037 1.889 -10.805 1.00 94.06 212 THR A CA 1
ATOM 1664 C C . THR A 1 212 ? 18.334 2.687 -10.731 1.00 94.06 212 THR A C 1
ATOM 1666 O O . THR A 1 212 ? 18.833 2.950 -9.644 1.00 94.06 212 THR A O 1
ATOM 1669 N N . ASN A 1 213 ? 18.881 3.078 -11.880 1.00 92.75 213 ASN A N 1
ATOM 1670 C CA . ASN A 1 213 ? 20.024 3.980 -12.003 1.00 92.75 213 ASN A CA 1
ATOM 1671 C C . ASN A 1 213 ? 19.895 4.835 -13.281 1.00 92.75 213 ASN A C 1
ATOM 1673 O O . ASN A 1 213 ? 19.189 4.413 -14.199 1.00 92.75 213 ASN A O 1
ATOM 1677 N N . PRO A 1 214 ? 20.583 5.987 -13.394 1.00 92.00 214 PRO A N 1
ATOM 1678 C CA . PRO A 1 214 ? 20.409 6.907 -14.526 1.00 92.00 214 PRO A CA 1
ATOM 1679 C C . PRO A 1 214 ? 20.703 6.314 -15.914 1.00 92.00 214 PRO A C 1
ATOM 1681 O O . PRO A 1 214 ? 20.247 6.858 -16.913 1.00 92.00 214 PRO A O 1
ATOM 1684 N N . LEU A 1 215 ? 21.458 5.212 -15.983 1.00 90.31 215 LEU A N 1
ATOM 1685 C CA . LEU A 1 215 ? 21.827 4.532 -17.230 1.00 90.31 215 LEU A CA 1
ATOM 1686 C C . LEU A 1 215 ? 20.912 3.339 -17.556 1.00 90.31 215 LEU A C 1
ATOM 1688 O O . LEU A 1 215 ? 20.995 2.770 -18.641 1.00 90.31 215 LEU A O 1
ATOM 1692 N N . SER A 1 216 ? 20.058 2.925 -16.617 1.00 89.81 216 SER A N 1
ATOM 1693 C CA . SER A 1 216 ? 19.130 1.809 -16.804 1.00 89.81 216 SER A CA 1
ATOM 1694 C C . SER A 1 216 ? 17.910 2.224 -17.617 1.00 89.81 216 SER A C 1
ATOM 1696 O O . SER A 1 216 ? 17.496 3.383 -17.590 1.00 89.81 216 SER A O 1
ATOM 1698 N N . GLN A 1 217 ? 17.296 1.259 -18.301 1.00 91.31 217 GLN A N 1
ATOM 1699 C CA . GLN A 1 217 ? 16.010 1.476 -18.953 1.00 91.31 217 GLN A CA 1
ATOM 1700 C C . GLN A 1 217 ? 14.919 1.797 -17.931 1.00 91.31 217 GLN A C 1
ATOM 1702 O O . GLN A 1 217 ? 14.887 1.254 -16.821 1.00 91.31 217 GLN A O 1
ATOM 1707 N N . HIS A 1 218 ? 13.976 2.630 -18.353 1.00 93.31 218 HIS A N 1
ATOM 1708 C CA . HIS A 1 218 ? 12.755 2.857 -17.604 1.00 93.31 218 HIS A CA 1
ATOM 1709 C C . HIS A 1 218 ? 11.911 1.590 -17.668 1.00 93.31 218 HIS A C 1
ATOM 1711 O O . HIS A 1 218 ? 11.641 1.050 -18.738 1.00 93.31 218 HIS A O 1
ATOM 1717 N N . SER A 1 219 ? 11.509 1.099 -16.510 1.00 94.75 219 SER A N 1
ATOM 1718 C CA . SER A 1 219 ? 10.678 -0.085 -16.372 1.00 94.75 219 SER A CA 1
ATOM 1719 C C . SER A 1 219 ? 9.319 0.318 -15.834 1.00 94.75 219 SER A C 1
ATOM 1721 O O . SER A 1 219 ? 9.185 1.301 -15.106 1.00 94.75 219 SER A O 1
ATOM 1723 N N . GLY A 1 220 ? 8.299 -0.455 -16.161 1.00 95.31 220 GLY A N 1
ATOM 1724 C CA . GLY A 1 220 ? 7.015 -0.330 -15.508 1.00 95.31 220 GLY A CA 1
ATOM 1725 C C . GLY A 1 220 ? 6.397 -1.680 -15.248 1.00 95.31 220 GLY A C 1
ATOM 1726 O O . GLY A 1 220 ? 6.590 -2.645 -15.989 1.00 95.31 220 GLY A O 1
ATOM 1727 N N . LEU A 1 221 ? 5.714 -1.743 -14.121 1.00 95.94 221 LEU A N 1
ATOM 1728 C CA . LEU A 1 221 ? 5.225 -2.964 -13.541 1.00 95.94 221 LEU A CA 1
ATOM 1729 C C . LEU A 1 221 ? 3.802 -2.715 -13.064 1.00 95.94 221 LEU A C 1
ATOM 1731 O O . LEU A 1 221 ? 3.561 -1.913 -12.163 1.00 95.94 221 LEU A O 1
ATOM 1735 N N . LEU A 1 222 ? 2.875 -3.376 -13.744 1.00 96.31 222 LEU A N 1
ATOM 1736 C CA . LEU A 1 222 ? 1.443 -3.255 -13.547 1.00 96.31 222 LEU A CA 1
ATOM 1737 C C . LEU A 1 222 ? 0.898 -4.564 -12.985 1.00 96.31 222 LEU A C 1
ATOM 1739 O O . LEU A 1 222 ? 1.156 -5.638 -13.534 1.00 96.31 222 LEU A O 1
ATOM 1743 N N . TRP A 1 223 ? 0.074 -4.443 -11.954 1.00 96.19 223 TRP A N 1
ATOM 1744 C CA . TRP A 1 223 ? -0.884 -5.455 -11.547 1.00 96.19 223 TRP A CA 1
ATOM 1745 C C . TRP A 1 223 ? -2.299 -4.934 -11.774 1.00 96.19 223 TRP A C 1
ATOM 1747 O O . TRP A 1 223 ? -2.617 -3.831 -11.332 1.00 96.19 223 TRP A O 1
ATOM 1757 N N . SER A 1 224 ? -3.167 -5.702 -12.425 1.00 95.12 224 SER A N 1
ATOM 1758 C CA . SER A 1 224 ? -4.581 -5.335 -12.525 1.00 95.12 224 SER A CA 1
ATOM 1759 C C . SER A 1 224 ? -5.463 -6.540 -12.832 1.00 95.12 224 SER A C 1
ATOM 1761 O O . SER A 1 224 ? -5.114 -7.369 -13.669 1.00 95.12 224 SER A O 1
ATOM 1763 N N . ALA A 1 225 ? -6.629 -6.626 -12.190 1.00 91.44 225 ALA A N 1
ATOM 1764 C CA . ALA A 1 225 ? -7.711 -7.510 -12.630 1.00 91.44 225 ALA A CA 1
ATOM 1765 C C . ALA A 1 225 ? -8.552 -6.885 -13.767 1.00 91.44 225 ALA A C 1
ATOM 1767 O O . ALA A 1 225 ? -9.338 -7.572 -14.419 1.00 91.44 225 ALA A O 1
ATOM 1768 N N . ASN A 1 226 ? -8.381 -5.585 -14.033 1.00 91.69 226 ASN A N 1
ATOM 1769 C CA . ASN A 1 226 ? -9.074 -4.862 -15.089 1.00 91.69 226 ASN A CA 1
ATOM 1770 C C . ASN A 1 226 ? -8.347 -5.050 -16.431 1.00 91.69 226 ASN A C 1
ATOM 1772 O O . ASN A 1 226 ? -7.388 -4.346 -16.761 1.00 91.69 226 ASN A O 1
ATOM 1776 N N . ASN A 1 227 ? -8.845 -5.982 -17.245 1.00 89.75 227 ASN A N 1
ATOM 1777 C CA . ASN A 1 227 ? -8.281 -6.255 -18.569 1.00 89.75 227 ASN A CA 1
ATOM 1778 C C . ASN A 1 227 ? -8.266 -5.028 -19.494 1.00 89.75 227 ASN A C 1
ATOM 1780 O O . ASN A 1 227 ? -7.352 -4.906 -20.309 1.00 89.75 227 ASN A O 1
ATOM 1784 N N . ALA A 1 228 ? -9.219 -4.098 -19.366 1.00 90.44 228 ALA A N 1
ATOM 1785 C CA . ALA A 1 228 ? -9.224 -2.883 -20.180 1.00 90.44 228 ALA A CA 1
ATOM 1786 C C . ALA A 1 228 ? -8.021 -1.982 -19.856 1.00 90.44 228 ALA A C 1
ATOM 1788 O O . ALA A 1 228 ? -7.411 -1.428 -20.771 1.00 90.44 228 ALA A O 1
ATOM 1789 N N . LEU A 1 229 ? -7.619 -1.895 -18.582 1.00 92.06 229 LEU A N 1
ATOM 1790 C CA . LEU A 1 229 ? -6.416 -1.165 -18.177 1.00 92.06 229 LEU A CA 1
ATOM 1791 C C . LEU A 1 229 ? -5.143 -1.829 -18.721 1.00 92.06 229 LEU A C 1
ATOM 1793 O O . LEU A 1 229 ? -4.274 -1.140 -19.258 1.00 92.06 229 LEU A O 1
ATOM 1797 N N . ILE A 1 230 ? -5.046 -3.162 -18.637 1.00 92.81 230 ILE A N 1
ATOM 1798 C CA . ILE A 1 230 ? -3.909 -3.913 -19.194 1.00 92.81 230 ILE A CA 1
ATOM 1799 C C . ILE A 1 230 ? -3.775 -3.641 -20.696 1.00 92.81 230 ILE A C 1
ATOM 1801 O O . ILE A 1 230 ? -2.680 -3.341 -21.172 1.00 92.81 230 ILE A O 1
ATOM 1805 N N . LEU A 1 231 ? -4.880 -3.725 -21.444 1.00 90.19 231 LEU A N 1
ATOM 1806 C CA . LEU A 1 231 ? -4.888 -3.461 -22.883 1.00 90.19 231 LEU A CA 1
ATOM 1807 C C . LEU A 1 231 ? -4.523 -2.007 -23.191 1.00 90.19 231 LEU A C 1
ATOM 1809 O O . LEU A 1 231 ? -3.700 -1.770 -24.073 1.00 90.19 231 LEU A O 1
ATOM 1813 N N . LYS A 1 232 ? -5.055 -1.039 -22.433 1.00 89.69 232 LYS A N 1
ATOM 1814 C CA . LYS A 1 232 ? -4.719 0.384 -22.591 1.00 89.69 232 LYS A CA 1
ATOM 1815 C C . LYS A 1 232 ? -3.217 0.626 -22.435 1.00 89.69 232 LYS A C 1
ATOM 1817 O O . LYS A 1 232 ? -2.624 1.295 -23.274 1.00 89.69 232 LYS A O 1
ATOM 1822 N N . ILE A 1 233 ? -2.583 0.033 -21.421 1.00 90.44 233 ILE A N 1
ATOM 1823 C CA . ILE A 1 233 ? -1.131 0.160 -21.227 1.00 90.44 233 ILE A CA 1
ATOM 1824 C C . ILE A 1 233 ? -0.361 -0.570 -22.330 1.00 90.44 233 ILE A C 1
ATOM 1826 O O . ILE A 1 233 ? 0.607 -0.014 -22.835 1.00 90.44 233 ILE A O 1
ATOM 1830 N N . LYS A 1 234 ? -0.806 -1.752 -22.776 1.00 88.62 234 LYS A N 1
ATOM 1831 C CA . LYS A 1 234 ? -0.184 -2.469 -23.905 1.00 88.62 234 LYS A CA 1
ATOM 1832 C C . LYS A 1 234 ? -0.221 -1.693 -25.223 1.00 88.62 234 LYS A C 1
ATOM 1834 O O . LYS A 1 234 ? 0.707 -1.809 -26.017 1.00 88.62 234 LYS A O 1
ATOM 1839 N N . HIS A 1 235 ? -1.284 -0.924 -25.461 1.00 85.19 235 HIS A N 1
ATOM 1840 C CA . HIS A 1 235 ? -1.377 -0.039 -26.622 1.00 85.19 235 HIS A CA 1
ATOM 1841 C C . HIS A 1 235 ? -0.377 1.118 -26.555 1.00 85.19 235 HIS A C 1
ATOM 1843 O O . HIS A 1 235 ? 0.113 1.549 -27.594 1.00 85.19 235 HIS A O 1
ATOM 1849 N N . ILE A 1 236 ? -0.071 1.607 -25.350 1.00 83.06 236 ILE A N 1
ATOM 1850 C CA . ILE A 1 236 ? 0.919 2.668 -25.134 1.00 83.06 236 ILE A CA 1
ATOM 1851 C C . ILE A 1 236 ? 2.340 2.099 -25.211 1.00 83.06 236 ILE A C 1
ATOM 1853 O O . ILE A 1 236 ? 3.202 2.698 -25.844 1.00 83.06 236 ILE A O 1
ATOM 1857 N N . GLN A 1 237 ? 2.580 0.944 -24.583 1.00 85.19 237 GLN A N 1
ATOM 1858 C CA . GLN A 1 237 ? 3.895 0.327 -24.479 1.00 85.19 237 GLN A CA 1
ATOM 1859 C C . GLN A 1 237 ? 3.817 -1.195 -24.614 1.00 85.19 237 GLN A C 1
ATOM 1861 O O . GLN A 1 237 ? 3.093 -1.870 -23.881 1.00 85.19 237 GLN A O 1
ATOM 1866 N N . GLN A 1 238 ? 4.639 -1.760 -25.501 1.00 83.12 238 GLN A N 1
ATOM 1867 C CA . GLN A 1 238 ? 4.780 -3.211 -25.596 1.00 83.12 238 GLN A CA 1
ATOM 1868 C C . GLN A 1 238 ? 5.368 -3.785 -24.298 1.00 83.12 238 GLN A C 1
ATOM 1870 O O . GLN A 1 238 ? 6.292 -3.225 -23.706 1.00 83.12 238 GLN A O 1
ATOM 1875 N N . GLY A 1 239 ? 4.838 -4.923 -23.853 1.00 88.44 239 GLY A N 1
ATOM 1876 C CA . GLY A 1 239 ? 5.244 -5.546 -22.599 1.00 88.44 239 GLY A CA 1
ATOM 1877 C C . GLY A 1 239 ? 4.883 -7.022 -22.522 1.00 88.44 239 GLY A C 1
ATOM 1878 O O . GLY A 1 239 ? 4.005 -7.517 -23.232 1.00 88.44 239 GLY A O 1
ATOM 1879 N N . THR A 1 240 ? 5.566 -7.724 -21.623 1.00 92.50 240 THR A N 1
ATOM 1880 C CA . THR A 1 240 ? 5.327 -9.140 -21.343 1.00 92.50 240 THR A CA 1
ATOM 1881 C C . THR A 1 240 ? 4.250 -9.271 -20.273 1.00 92.50 240 THR A C 1
ATOM 1883 O O . THR A 1 240 ? 4.396 -8.743 -19.170 1.00 92.50 240 THR A O 1
ATOM 1886 N N . GLN A 1 241 ? 3.168 -9.983 -20.591 1.00 93.94 241 GLN A N 1
ATOM 1887 C CA . GLN A 1 241 ? 2.077 -10.253 -19.654 1.00 93.94 241 GLN A CA 1
ATOM 1888 C C . GLN A 1 241 ? 2.169 -11.679 -19.103 1.00 93.94 241 GLN A C 1
ATOM 1890 O O . GLN A 1 241 ? 2.379 -12.625 -19.860 1.00 93.94 241 GLN A O 1
ATOM 1895 N N . LYS A 1 242 ? 1.934 -11.838 -17.798 1.00 93.69 242 LYS A N 1
ATOM 1896 C CA . LYS A 1 242 ? 1.742 -13.135 -17.137 1.00 93.69 242 LYS A CA 1
ATOM 1897 C C . LYS A 1 242 ? 0.571 -13.048 -16.156 1.00 93.69 242 LYS A C 1
ATOM 1899 O O . LYS A 1 242 ? 0.708 -12.515 -15.058 1.00 93.69 242 LYS A O 1
ATOM 1904 N N . GLY A 1 243 ? -0.588 -13.581 -16.544 1.00 92.19 243 GLY A N 1
ATOM 1905 C CA . GLY A 1 243 ? -1.827 -13.406 -15.777 1.00 92.19 243 GLY A CA 1
ATOM 1906 C C . GLY A 1 243 ? -2.188 -11.921 -15.654 1.00 92.19 243 GLY A C 1
ATOM 1907 O O . GLY A 1 243 ? -2.189 -11.206 -16.655 1.00 92.19 243 GLY A O 1
ATOM 1908 N N . ASN A 1 244 ? -2.419 -11.460 -14.424 1.00 94.69 244 ASN A N 1
ATOM 1909 C CA . ASN A 1 244 ? -2.751 -10.063 -14.100 1.00 94.69 244 ASN A CA 1
ATOM 1910 C C . ASN A 1 244 ? -1.524 -9.135 -14.041 1.00 94.69 244 ASN A C 1
ATOM 1912 O O . ASN A 1 244 ? -1.654 -7.959 -13.709 1.00 94.69 244 ASN A O 1
ATOM 1916 N N . TRP A 1 245 ? -0.330 -9.666 -14.319 1.00 95.12 245 TRP A N 1
ATOM 1917 C CA . TRP A 1 245 ? 0.918 -8.913 -14.340 1.00 95.12 245 TRP A CA 1
ATOM 1918 C C . TRP A 1 245 ? 1.272 -8.467 -15.750 1.00 95.12 245 TRP A C 1
ATOM 1920 O O . TRP A 1 245 ? 1.274 -9.285 -16.670 1.00 95.12 245 TRP A O 1
ATOM 1930 N N . LEU A 1 246 ? 1.677 -7.209 -15.898 1.00 95.94 246 LEU A N 1
ATOM 1931 C CA . LEU A 1 246 ? 2.312 -6.685 -17.101 1.00 95.94 246 LEU A CA 1
ATOM 1932 C C . LEU A 1 246 ? 3.632 -6.005 -16.719 1.00 95.94 246 LEU A C 1
ATOM 1934 O O . LEU A 1 246 ? 3.654 -5.087 -15.903 1.00 95.94 246 LEU A O 1
ATOM 1938 N N . LEU A 1 247 ? 4.725 -6.461 -17.329 1.00 95.00 247 LEU A N 1
ATOM 1939 C CA . LEU A 1 247 ? 6.046 -5.847 -17.236 1.00 95.00 247 LEU A CA 1
ATOM 1940 C C . LEU A 1 247 ? 6.399 -5.236 -18.591 1.00 95.00 247 LEU A C 1
ATOM 1942 O O . LEU A 1 247 ? 6.329 -5.917 -19.616 1.00 95.00 247 LEU A O 1
ATOM 1946 N N . PHE A 1 248 ? 6.819 -3.979 -18.598 1.00 94.00 248 PHE A N 1
ATOM 1947 C CA . PHE A 1 248 ? 7.276 -3.293 -19.801 1.00 94.00 248 PHE A CA 1
ATOM 1948 C C . PHE A 1 248 ? 8.557 -2.504 -19.536 1.00 94.00 248 PHE A C 1
ATOM 1950 O O . PHE A 1 248 ? 8.855 -2.129 -18.401 1.00 94.00 248 PHE A O 1
ATOM 1957 N N . GLN A 1 249 ? 9.320 -2.262 -20.599 1.00 92.81 249 GLN A N 1
ATOM 1958 C CA . GLN A 1 249 ? 10.553 -1.479 -20.581 1.00 92.81 249 GLN A CA 1
ATOM 1959 C C . GLN A 1 249 ? 10.514 -0.449 -21.702 1.00 92.81 249 GLN A C 1
ATOM 1961 O O . GLN A 1 249 ? 9.971 -0.717 -22.772 1.00 92.81 249 GLN A O 1
ATOM 1966 N N . THR A 1 250 ? 11.074 0.727 -21.452 1.00 88.62 250 THR A N 1
ATOM 1967 C CA . THR A 1 250 ? 11.106 1.856 -22.380 1.00 88.62 250 THR A CA 1
ATOM 1968 C C . THR A 1 250 ? 12.445 2.586 -22.284 1.00 88.62 250 THR A C 1
ATOM 1970 O O . THR A 1 250 ? 13.084 2.639 -21.229 1.00 88.62 250 THR A O 1
ATOM 1973 N N . ALA A 1 251 ? 12.881 3.138 -23.417 1.00 84.81 251 ALA A N 1
ATOM 1974 C CA . ALA A 1 251 ? 14.089 3.950 -23.505 1.00 84.81 251 ALA A CA 1
ATOM 1975 C C . ALA A 1 251 ? 13.909 5.351 -22.893 1.00 84.81 251 ALA A C 1
ATOM 1977 O O . ALA A 1 251 ? 14.895 5.985 -22.538 1.00 84.81 251 ALA A O 1
ATOM 1978 N N . PHE A 1 252 ? 12.669 5.825 -22.752 1.00 84.69 252 PHE A N 1
ATOM 1979 C CA . PHE A 1 252 ? 12.338 7.159 -22.251 1.00 84.69 252 PHE A CA 1
ATOM 1980 C C . PHE A 1 252 ? 11.346 7.097 -21.075 1.00 84.69 252 PHE A C 1
ATOM 1982 O O . PHE A 1 252 ? 10.593 6.122 -20.952 1.00 84.69 252 PHE A O 1
ATOM 1989 N N . PRO A 1 253 ? 11.318 8.117 -20.196 1.00 84.56 253 PRO A N 1
ATOM 1990 C CA . PRO A 1 253 ? 10.338 8.195 -19.120 1.00 84.56 253 PRO A CA 1
ATOM 1991 C C . PRO A 1 253 ? 8.925 8.331 -19.699 1.00 84.56 253 PRO A C 1
ATOM 1993 O O . PRO A 1 253 ? 8.643 9.286 -20.416 1.00 84.56 253 PRO A O 1
ATOM 1996 N N . ILE A 1 254 ? 8.024 7.403 -19.362 1.00 85.94 254 ILE A N 1
ATOM 1997 C CA . ILE A 1 254 ? 6.622 7.441 -19.828 1.00 85.94 254 ILE A CA 1
ATOM 1998 C C . ILE A 1 254 ? 5.621 7.785 -18.724 1.00 85.94 254 ILE A C 1
ATOM 2000 O O . ILE A 1 254 ? 4.416 7.761 -18.963 1.00 85.94 254 ILE A O 1
ATOM 2004 N N . TYR A 1 255 ? 6.091 8.084 -17.508 1.00 86.19 255 TYR A N 1
ATOM 2005 C CA . TYR A 1 255 ? 5.190 8.300 -16.378 1.00 86.19 255 TYR A CA 1
ATOM 2006 C C . TYR A 1 255 ? 4.221 9.449 -16.628 1.00 86.19 255 TYR A C 1
ATOM 2008 O O . TYR A 1 255 ? 3.037 9.253 -16.425 1.00 86.19 255 TYR A O 1
ATOM 2016 N N . GLU A 1 256 ? 4.667 10.592 -17.153 1.00 86.75 256 GLU A N 1
ATOM 2017 C CA . GLU A 1 256 ? 3.762 11.721 -17.424 1.00 86.75 256 GLU A CA 1
ATOM 2018 C C . GLU A 1 256 ? 2.716 11.403 -18.506 1.00 86.75 256 GLU A C 1
ATOM 2020 O O . GLU A 1 256 ? 1.560 11.819 -18.411 1.00 86.75 256 GLU A O 1
ATOM 2025 N N . GLN A 1 257 ? 3.075 10.595 -19.507 1.00 86.38 257 GLN A N 1
ATOM 2026 C CA . GLN A 1 257 ? 2.126 10.114 -20.514 1.00 86.38 257 GLN A CA 1
ATOM 2027 C C . GLN A 1 257 ? 1.096 9.148 -19.901 1.00 86.38 257 GLN A C 1
ATOM 2029 O O . GLN A 1 257 ? -0.100 9.223 -20.188 1.00 86.38 257 GLN A O 1
ATOM 2034 N N . LEU A 1 258 ? 1.535 8.243 -19.024 1.00 87.12 258 LEU A N 1
ATOM 2035 C CA . LEU A 1 258 ? 0.639 7.342 -18.298 1.00 87.12 258 LEU A CA 1
ATOM 2036 C C . LEU A 1 258 ? -0.223 8.106 -17.285 1.00 87.12 258 LEU A C 1
ATOM 2038 O O . LEU A 1 258 ? -1.417 7.867 -17.188 1.00 87.12 258 LEU A O 1
ATOM 2042 N N . ARG A 1 259 ? 0.348 9.075 -16.578 1.00 86.19 259 ARG A N 1
ATOM 2043 C CA . ARG A 1 259 ? -0.322 9.922 -15.592 1.00 86.19 259 ARG A CA 1
ATOM 2044 C C . ARG A 1 259 ? -1.412 10.767 -16.233 1.00 86.19 259 ARG A C 1
ATOM 2046 O O . ARG A 1 259 ? -2.547 10.735 -15.773 1.00 86.19 259 ARG A O 1
ATOM 2053 N N . SER A 1 260 ? -1.118 11.446 -17.338 1.00 85.44 260 SER A N 1
ATOM 2054 C CA . SER A 1 260 ? -2.129 12.209 -18.085 1.00 85.44 260 SER A CA 1
ATOM 2055 C C . SER A 1 260 ? -3.254 11.328 -18.636 1.00 85.44 260 SER A C 1
ATOM 2057 O O . SER A 1 260 ? -4.411 11.732 -18.602 1.00 85.44 260 SER A O 1
ATOM 2059 N N . SER A 1 261 ? -2.944 10.113 -19.096 1.00 83.81 261 SER A N 1
ATOM 2060 C CA . SER A 1 261 ? -3.943 9.212 -19.691 1.00 83.81 261 SER A CA 1
ATOM 2061 C C . SER A 1 261 ? -4.710 8.332 -18.698 1.00 83.81 261 SER A C 1
ATOM 2063 O O . SER A 1 261 ? -5.753 7.791 -19.075 1.00 83.81 261 SER A O 1
ATOM 2065 N N . LEU A 1 262 ? -4.196 8.123 -17.483 1.00 84.56 262 LEU A N 1
ATOM 2066 C CA . LEU A 1 262 ? -4.762 7.192 -16.498 1.00 84.56 262 LEU A CA 1
ATOM 2067 C C . LEU A 1 262 ? -5.150 7.859 -15.178 1.00 84.56 262 LEU A C 1
ATOM 2069 O O . LEU A 1 262 ? -6.079 7.385 -14.533 1.00 84.56 262 LEU A O 1
ATOM 2073 N N . LEU A 1 263 ? -4.428 8.896 -14.745 1.00 77.12 263 LEU A N 1
ATOM 2074 C CA . LEU A 1 263 ? -4.600 9.522 -13.427 1.00 77.12 263 LEU A CA 1
ATOM 2075 C C . LEU A 1 263 ? -5.362 10.850 -13.478 1.00 77.12 263 LEU A C 1
ATOM 2077 O O . LEU A 1 263 ? -6.008 11.202 -12.498 1.00 77.12 263 LEU A O 1
ATOM 2081 N N . LEU A 1 264 ? -5.300 11.574 -14.599 1.00 72.81 264 LEU A N 1
ATOM 2082 C CA . LEU A 1 264 ? -5.986 12.863 -14.785 1.00 72.81 264 LEU A CA 1
ATOM 2083 C C . LEU A 1 264 ? -7.273 12.762 -15.624 1.00 72.81 264 LEU A C 1
ATOM 2085 O O . LEU A 1 264 ? -7.894 13.787 -15.898 1.00 72.81 264 LEU A O 1
ATOM 2089 N N . SER A 1 265 ? -7.638 11.548 -16.050 1.00 55.72 265 SER A N 1
ATOM 2090 C CA . SER A 1 265 ? -8.789 11.250 -16.914 1.00 55.72 265 SER A CA 1
ATOM 2091 C C . SER A 1 265 ? -10.047 10.870 -16.146 1.00 55.72 265 SER A C 1
ATOM 2093 O O . SER A 1 265 ? -9.941 9.937 -15.309 1.00 55.72 265 SER A O 1
#

Secondary structure (DSSP, 8-state):
--HHHHHHH-SEEEEE--TT--HHHHHHHHHHHHHHHHTT-EEEEE--PPPPTTSS----SSS-------S-TTTEEEEEEEE-SS-EEEEEEEPSSS--HHHHHHHHHSS---SEEEE-TT---SS-PEEHHHHHHHHHHHHHT-SSHHHHHHHHHHHT-EEETTTTEEEEEE-HHHHHHHT--HHHHHHHHHHHHHHH-TTSEEEEEE-SSTTSPEEEEEE-S-HHHHHHHHHHS-EEEETTEEEEEESS--HHHHHHHHT--